Protein AF-A0A842LG24-F1 (afdb_monomer)

Sequence (266 aa):
MRFGIMVTIKDANEFRHQHWDFTELLIRDCDEKEAIEHFLSTEEMCKVVHAPELIHFSNKKMLIDLANEDDKFREFCVMRITEICEIADSYGLPTVIHPGGVLPYAIANRQRIVEGLRKSLESIGGKKWIENMPRFYHLGDHLLHCNILLSPKEYDAIRNYVNGFVLDTSHAYLSTTDDGNEMINQYLRELDESITHIHLSDAIQPADEGLQIGEGKIRFDFLKEIADLPVLLEIRGGHLNKGIGFIEARKKIEAILHKNSNLYTH

Structure (mmCIF, N/CA/C/O backbone):
data_AF-A0A842LG24-F1
#
_entry.id   AF-A0A842LG24-F1
#
loop_
_atom_site.group_PDB
_atom_site.id
_atom_site.type_symbol
_atom_site.label_atom_id
_atom_site.label_alt_id
_atom_site.label_comp_id
_atom_site.label_asym_id
_atom_site.label_entity_id
_atom_site.label_seq_id
_atom_site.pdbx_PDB_ins_code
_atom_site.Cartn_x
_atom_site.Cartn_y
_atom_site.Cartn_z
_atom_site.occupancy
_atom_site.B_iso_or_equiv
_atom_site.a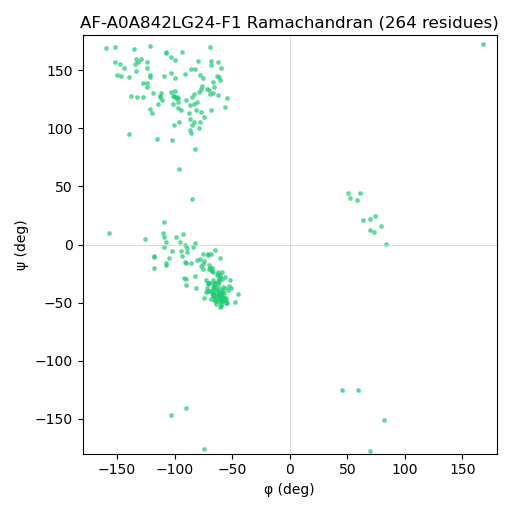uth_seq_id
_atom_site.auth_comp_id
_atom_site.auth_asym_id
_atom_site.auth_atom_id
_atom_site.pdbx_PDB_model_num
ATOM 1 N N . MET A 1 1 ? -10.944 -2.109 -17.200 1.00 92.75 1 MET A N 1
ATOM 2 C CA . MET A 1 1 ? -10.165 -1.570 -16.071 1.00 92.75 1 MET A CA 1
ATOM 3 C C . MET A 1 1 ? -10.822 -0.321 -15.545 1.00 92.75 1 MET A C 1
ATOM 5 O O . MET A 1 1 ? -11.172 0.545 -16.339 1.00 92.75 1 MET A O 1
ATOM 9 N N . ARG A 1 2 ? -10.993 -0.268 -14.225 1.00 96.25 2 ARG A N 1
ATOM 10 C CA . ARG A 1 2 ? -11.395 0.931 -13.490 1.00 96.25 2 ARG A CA 1
ATOM 11 C C . ARG A 1 2 ? -10.140 1.585 -12.927 1.00 96.25 2 ARG A C 1
ATOM 13 O O . ARG A 1 2 ? -9.425 0.923 -12.177 1.00 96.25 2 ARG A O 1
ATOM 20 N N . PHE A 1 3 ? -9.891 2.841 -13.269 1.00 97.56 3 PHE A N 1
ATOM 21 C CA . PHE A 1 3 ? -8.708 3.578 -12.835 1.00 97.56 3 PHE A CA 1
ATOM 22 C C . PHE A 1 3 ? -9.037 4.563 -11.723 1.00 97.56 3 PHE A C 1
ATOM 24 O O . PHE A 1 3 ? -9.955 5.376 -11.852 1.00 97.56 3 PHE A O 1
ATOM 31 N N . GLY A 1 4 ? -8.236 4.528 -10.667 1.00 97.81 4 GLY A N 1
ATOM 32 C CA . GLY A 1 4 ? -8.255 5.518 -9.605 1.00 97.81 4 GLY A CA 1
ATOM 33 C C . GLY A 1 4 ? -6.913 6.204 -9.431 1.00 97.81 4 GLY A C 1
ATOM 34 O O . GLY A 1 4 ? -5.901 5.808 -10.015 1.00 97.81 4 GLY A O 1
ATOM 35 N N . ILE A 1 5 ? -6.928 7.247 -8.613 1.00 97.44 5 ILE A N 1
ATOM 36 C CA . ILE A 1 5 ? -5.737 7.995 -8.217 1.00 97.44 5 ILE A CA 1
ATOM 37 C C . ILE A 1 5 ? -5.728 8.222 -6.714 1.00 97.44 5 ILE A C 1
ATOM 39 O O . ILE A 1 5 ? -6.783 8.352 -6.082 1.00 97.44 5 ILE A O 1
ATOM 43 N N . MET A 1 6 ? -4.524 8.294 -6.160 1.00 96.56 6 MET A N 1
ATOM 44 C CA . MET A 1 6 ? -4.334 8.697 -4.779 1.00 96.56 6 MET A CA 1
ATOM 45 C C . MET A 1 6 ? -4.503 10.213 -4.655 1.00 96.56 6 MET A C 1
ATOM 47 O O . MET A 1 6 ? -3.992 10.979 -5.478 1.00 96.56 6 MET A O 1
ATOM 51 N N . VAL A 1 7 ? -5.222 10.642 -3.622 1.00 96.06 7 VAL A N 1
ATOM 52 C CA . VAL A 1 7 ? -5.466 12.049 -3.296 1.00 96.06 7 VAL A CA 1
ATOM 53 C C . VAL A 1 7 ? -5.261 12.286 -1.807 1.00 96.06 7 VAL A C 1
ATOM 55 O O . VAL A 1 7 ? -5.432 11.390 -0.990 1.00 96.06 7 VAL A O 1
ATOM 58 N N . THR A 1 8 ? -4.957 13.517 -1.429 1.00 96.31 8 THR A N 1
ATOM 59 C CA . THR A 1 8 ? -5.045 13.995 -0.049 1.00 96.31 8 THR A CA 1
ATOM 60 C C . THR A 1 8 ? -6.240 14.932 0.099 1.00 96.31 8 THR A C 1
ATOM 62 O O . THR A 1 8 ? -6.740 15.493 -0.878 1.00 96.31 8 THR A O 1
ATOM 65 N N . ILE A 1 9 ? -6.641 15.224 1.341 1.00 95.94 9 ILE A N 1
ATOM 66 C CA . ILE A 1 9 ? -7.683 16.231 1.630 1.00 95.94 9 ILE A CA 1
ATOM 67 C C . ILE A 1 9 ? -7.386 17.582 0.943 1.00 95.94 9 ILE A C 1
ATOM 69 O O . ILE A 1 9 ? -8.300 18.320 0.579 1.00 95.94 9 ILE A O 1
ATOM 73 N N . LYS A 1 10 ? -6.102 17.923 0.750 1.00 92.56 10 LYS A N 1
ATOM 74 C CA . LYS A 1 10 ? -5.687 19.222 0.193 1.00 92.56 10 LYS A CA 1
ATOM 75 C C . LYS A 1 10 ? -5.769 19.286 -1.330 1.00 92.56 10 LYS A C 1
ATOM 77 O O . LYS A 1 10 ? -6.104 20.345 -1.850 1.00 92.56 10 LYS A O 1
ATOM 82 N N . ASP A 1 11 ? -5.439 18.201 -2.023 1.00 91.62 11 ASP A N 1
ATOM 83 C CA . ASP A 1 11 ? -5.279 18.197 -3.484 1.00 91.62 11 ASP A CA 1
ATOM 84 C C . ASP A 1 11 ? -6.447 17.535 -4.229 1.00 91.62 11 ASP A C 1
ATOM 86 O O . ASP A 1 11 ? -6.573 17.746 -5.430 1.00 91.62 11 ASP A O 1
ATOM 90 N N . ALA A 1 12 ? -7.363 16.835 -3.546 1.00 91.12 12 ALA A N 1
ATOM 91 C CA . ALA A 1 12 ? -8.488 16.147 -4.190 1.00 91.12 12 ALA A CA 1
ATOM 92 C C . ALA A 1 12 ? -9.294 17.047 -5.149 1.00 91.12 12 ALA A C 1
ATOM 94 O O . ALA A 1 12 ? -9.698 16.626 -6.235 1.00 91.12 12 ALA A O 1
ATOM 95 N N . ASN A 1 13 ? -9.475 18.321 -4.783 1.00 87.75 13 ASN A N 1
ATOM 96 C CA . ASN A 1 13 ? -10.171 19.309 -5.610 1.00 87.75 13 ASN A CA 1
ATOM 97 C C . ASN A 1 13 ? -9.490 19.565 -6.965 1.00 87.75 13 ASN A C 1
ATOM 99 O O . ASN A 1 13 ? -10.174 19.904 -7.930 1.00 87.75 13 ASN A O 1
ATOM 103 N N . GLU A 1 14 ? -8.169 19.400 -7.061 1.00 89.31 14 GLU A N 1
ATOM 104 C CA . GLU A 1 14 ? -7.405 19.624 -8.292 1.00 89.31 14 GLU A CA 1
ATOM 105 C C . GLU A 1 14 ? -7.728 18.590 -9.379 1.00 89.31 14 GLU A C 1
ATOM 107 O O . GLU A 1 14 ? -7.557 18.867 -10.571 1.00 89.31 14 GLU A O 1
ATOM 112 N N . PHE A 1 15 ? -8.248 17.424 -8.986 1.00 87.75 15 PHE A N 1
ATOM 113 C CA . PHE A 1 15 ? -8.518 16.305 -9.888 1.00 87.75 15 PHE A CA 1
ATOM 114 C C . PHE A 1 15 ? -9.994 16.156 -10.273 1.00 87.75 15 PHE A C 1
ATOM 116 O O . PHE A 1 15 ? -10.303 15.367 -11.161 1.00 87.75 15 PHE A O 1
ATOM 123 N N . ARG A 1 16 ? -10.911 16.947 -9.695 1.00 80.00 16 ARG A N 1
ATOM 124 C CA . ARG A 1 16 ? -12.373 16.829 -9.911 1.00 80.00 16 ARG A CA 1
ATOM 125 C C . ARG A 1 16 ? -12.835 16.971 -11.363 1.00 80.00 16 ARG A C 1
ATOM 127 O O . ARG A 1 16 ? -13.913 16.509 -11.719 1.00 80.00 16 ARG A O 1
ATOM 134 N N . HIS A 1 17 ? -12.049 17.638 -12.204 1.00 79.19 17 HIS A N 1
ATOM 135 C CA . HIS A 1 17 ? -12.357 17.813 -13.629 1.00 79.19 17 HIS A CA 1
ATOM 136 C C . HIS A 1 17 ? -11.775 16.708 -14.520 1.00 79.19 17 HIS A C 1
ATOM 138 O O . HIS A 1 17 ? -11.929 16.758 -15.739 1.00 79.19 17 HIS A O 1
ATOM 144 N N . GLN A 1 18 ? -11.076 15.741 -13.931 1.00 84.06 18 GLN A N 1
ATOM 145 C CA . GLN A 1 18 ? -10.480 14.612 -14.629 1.00 84.06 18 GLN A CA 1
ATOM 146 C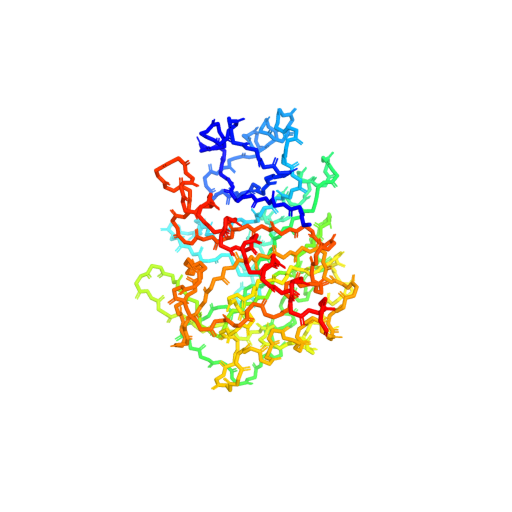 C . GLN A 1 18 ? -11.385 13.392 -14.476 1.00 84.06 18 GLN A C 1
ATOM 148 O O . GLN A 1 18 ? -12.004 13.182 -13.436 1.00 84.06 18 GLN A O 1
ATOM 153 N N . HIS A 1 19 ? -11.480 12.585 -15.528 1.00 89.00 19 HIS A N 1
ATOM 154 C CA . HIS A 1 19 ? -12.352 11.415 -15.545 1.00 89.00 19 HIS A CA 1
ATOM 155 C C . HIS A 1 19 ? -11.675 10.216 -14.863 1.00 89.00 19 HIS A C 1
ATOM 157 O O . HIS A 1 19 ? -11.101 9.373 -15.551 1.00 89.00 19 HIS A O 1
ATOM 163 N N . TRP A 1 20 ? -11.737 10.146 -13.534 1.00 95.25 20 TRP A N 1
ATOM 164 C CA . TRP A 1 20 ? -11.312 8.991 -12.728 1.00 95.25 20 TRP A CA 1
ATOM 165 C C . TRP A 1 20 ? -12.527 8.185 -12.253 1.00 95.25 20 TRP A C 1
ATOM 167 O O . TRP A 1 20 ? -13.594 8.756 -12.035 1.00 95.25 20 TRP A O 1
ATOM 177 N N . ASP A 1 21 ? -12.382 6.866 -12.109 1.00 96.69 21 ASP A N 1
ATOM 178 C CA . ASP A 1 21 ? -13.474 5.984 -11.670 1.00 96.69 21 ASP A CA 1
ATOM 179 C C . ASP A 1 21 ? -13.629 5.968 -10.141 1.00 96.69 21 ASP A C 1
ATOM 181 O O . ASP A 1 21 ? -14.714 5.694 -9.624 1.00 96.69 21 ASP A O 1
ATOM 185 N N . PHE A 1 22 ? -12.540 6.223 -9.413 1.00 97.50 22 PHE A N 1
ATOM 186 C CA . PHE A 1 22 ? -12.519 6.352 -7.958 1.00 97.50 22 PHE A CA 1
ATOM 187 C C . PHE A 1 22 ? -11.280 7.124 -7.489 1.00 97.50 22 PHE A C 1
ATOM 189 O O . PHE A 1 22 ? -10.339 7.347 -8.253 1.00 97.50 22 PHE A O 1
ATOM 196 N N . THR A 1 23 ? -11.266 7.499 -6.216 1.00 97.62 23 THR A N 1
ATOM 197 C CA . THR A 1 23 ? -10.084 8.011 -5.527 1.00 97.62 23 THR A CA 1
ATOM 198 C C . THR A 1 23 ? -9.789 7.191 -4.279 1.00 97.62 23 THR A C 1
ATOM 200 O O . THR A 1 23 ? -10.690 6.605 -3.664 1.00 97.62 23 THR A O 1
ATOM 203 N N . GLU A 1 24 ? -8.511 7.166 -3.922 1.00 98.38 24 GLU A N 1
ATOM 204 C CA . GLU A 1 24 ? -8.022 6.662 -2.646 1.00 98.38 24 GLU A CA 1
ATOM 205 C C . GLU A 1 24 ? -7.487 7.821 -1.811 1.00 98.38 24 GLU A C 1
ATOM 207 O O . GLU A 1 24 ? -6.639 8.587 -2.272 1.00 98.38 24 GLU A O 1
ATOM 212 N N . LEU A 1 25 ? -8.016 7.986 -0.600 1.00 98.38 25 LEU A N 1
ATOM 213 C CA . LEU A 1 25 ? -7.628 9.077 0.283 1.00 98.38 25 LEU A CA 1
ATOM 214 C C . LEU A 1 25 ? -6.403 8.692 1.112 1.00 98.38 25 LEU A C 1
ATOM 216 O O . LEU A 1 25 ? -6.540 7.961 2.089 1.00 98.38 25 LEU A O 1
ATOM 220 N N . LEU A 1 26 ? -5.245 9.270 0.804 1.00 98.12 26 LEU A N 1
ATOM 221 C CA . LEU A 1 26 ? -4.075 9.218 1.670 1.00 98.12 26 LEU A CA 1
ATOM 222 C C . LEU A 1 26 ? -4.249 10.145 2.869 1.00 98.12 26 LEU A C 1
ATOM 224 O O . LEU A 1 26 ? -4.200 11.376 2.752 1.00 98.12 26 LEU A O 1
ATOM 228 N N . ILE A 1 27 ? -4.413 9.528 4.035 1.00 98.25 27 ILE A N 1
ATOM 229 C CA . ILE A 1 27 ? -4.410 10.218 5.318 1.00 98.25 27 ILE A CA 1
ATOM 230 C C . ILE A 1 27 ? -2.986 10.650 5.638 1.00 98.25 27 ILE A C 1
ATOM 232 O O . ILE A 1 27 ? -2.042 9.871 5.539 1.00 98.25 27 ILE A O 1
ATOM 236 N N . ARG A 1 28 ? -2.813 11.897 6.070 1.00 96.62 28 ARG A N 1
ATOM 237 C CA . ARG A 1 28 ? -1.545 12.367 6.627 1.00 96.62 28 ARG A CA 1
ATOM 238 C C . ARG A 1 28 ? -1.590 12.375 8.142 1.00 96.62 28 ARG A C 1
ATOM 240 O O . ARG A 1 28 ? -2.633 12.485 8.776 1.00 96.62 28 ARG A O 1
ATOM 247 N N . ASP A 1 29 ? -0.399 12.354 8.711 1.00 94.25 29 ASP A N 1
ATOM 248 C CA . ASP A 1 29 ? -0.141 12.533 10.137 1.00 94.25 29 ASP A CA 1
ATOM 249 C C . ASP A 1 29 ? -0.921 13.705 10.763 1.00 94.25 29 ASP A C 1
ATOM 251 O O . ASP A 1 29 ? -1.511 13.571 11.825 1.00 94.25 29 ASP A O 1
ATOM 255 N N . CYS A 1 30 ? -0.988 14.843 10.061 1.00 93.50 30 CYS A N 1
ATOM 256 C CA . CYS A 1 30 ? -1.668 16.055 10.524 1.00 93.50 30 CYS A CA 1
ATOM 257 C C . CYS A 1 30 ? -3.180 16.097 10.264 1.00 93.50 30 CYS A C 1
ATOM 259 O O . CYS A 1 30 ? -3.804 17.119 10.549 1.00 93.50 30 CYS A O 1
ATOM 261 N N . ASP A 1 31 ? -3.750 15.083 9.613 1.00 96.69 31 ASP A N 1
ATOM 262 C CA . ASP A 1 31 ? -5.164 15.095 9.257 1.00 96.69 31 ASP A CA 1
ATOM 263 C C . ASP A 1 31 ? -5.988 14.592 10.454 1.00 96.69 31 ASP A C 1
ATOM 265 O O . ASP A 1 31 ? -6.033 13.399 10.757 1.00 96.69 31 ASP A O 1
ATOM 269 N N . GLU A 1 32 ? -6.614 15.534 11.157 1.00 96.25 32 GLU A N 1
ATOM 270 C CA . GLU A 1 32 ? -7.469 15.279 12.321 1.00 96.25 32 GLU A CA 1
ATOM 271 C C . GLU A 1 32 ? -8.763 14.552 11.933 1.00 96.25 32 GLU A C 1
ATOM 273 O O . GLU A 1 32 ? -9.265 14.694 10.811 1.00 96.25 32 GLU A O 1
ATOM 278 N N . LYS A 1 33 ? -9.345 13.822 12.888 1.00 96.88 33 LYS A N 1
ATOM 279 C CA . LYS A 1 33 ? -10.572 13.034 12.708 1.00 96.88 33 LYS A CA 1
ATOM 280 C C . LYS A 1 33 ? -11.693 13.807 12.006 1.00 96.88 33 LYS A C 1
ATOM 282 O O . LYS A 1 33 ? -12.243 13.315 11.023 1.00 96.88 33 LYS A O 1
ATOM 287 N N . GLU A 1 34 ? -12.003 15.022 12.453 1.00 97.75 34 GLU A N 1
ATOM 288 C CA . GLU A 1 34 ? -13.111 15.815 11.908 1.00 97.75 34 GLU A CA 1
ATOM 289 C C . GLU A 1 34 ? -12.878 16.199 10.441 1.00 97.75 34 GLU A C 1
ATOM 291 O O . GLU A 1 34 ? -13.825 16.288 9.658 1.00 97.75 34 GLU A O 1
ATOM 296 N N . ALA A 1 35 ? -11.619 16.417 10.045 1.00 97.81 35 ALA A N 1
ATOM 297 C CA . ALA A 1 35 ? -11.271 16.718 8.661 1.00 97.81 35 ALA A CA 1
ATOM 298 C C . ALA A 1 35 ? -11.457 15.487 7.762 1.00 97.81 35 ALA A C 1
ATOM 300 O O . ALA A 1 35 ? -11.964 15.620 6.646 1.00 97.81 35 ALA A O 1
ATOM 301 N N . ILE A 1 36 ? -11.091 14.301 8.261 1.00 98.19 36 ILE A N 1
ATOM 302 C CA . ILE A 1 36 ? -11.286 13.026 7.559 1.00 98.19 36 ILE A CA 1
ATOM 303 C C . ILE A 1 36 ? -12.782 12.755 7.383 1.00 98.19 36 ILE A C 1
ATOM 305 O O . ILE A 1 36 ? -13.237 12.528 6.264 1.00 98.19 36 ILE A O 1
ATOM 309 N N . GLU A 1 37 ? -13.565 12.839 8.461 1.00 98.12 37 GLU A N 1
ATOM 310 C CA . GLU A 1 37 ? -15.018 12.636 8.421 1.00 98.12 37 GLU A CA 1
ATOM 311 C C . GLU A 1 37 ? -15.699 13.628 7.470 1.00 98.12 37 GLU A C 1
ATOM 313 O O . GLU A 1 37 ? -16.517 13.234 6.637 1.00 98.12 37 GLU A O 1
ATOM 318 N N . HIS A 1 38 ? -15.328 14.911 7.533 1.00 97.88 38 HIS A N 1
ATOM 319 C CA . HIS A 1 38 ? -15.869 15.920 6.628 1.00 97.88 38 HIS A CA 1
ATOM 320 C C . HIS A 1 38 ? -15.561 15.597 5.160 1.00 97.88 38 HIS A C 1
ATOM 322 O O . HIS A 1 38 ? -16.461 15.651 4.315 1.00 97.88 38 HIS A O 1
ATOM 328 N N . PHE A 1 39 ? -14.318 15.218 4.856 1.00 97.81 39 PHE A N 1
ATOM 329 C CA . PHE A 1 39 ? -13.927 14.827 3.507 1.00 97.81 39 PHE A CA 1
ATOM 330 C C . PHE A 1 39 ? -14.742 13.624 3.014 1.00 97.81 39 PHE A C 1
ATOM 332 O O . PHE A 1 39 ? -15.387 13.710 1.971 1.00 97.81 39 PHE A O 1
ATOM 339 N N . LEU A 1 40 ? -14.790 12.533 3.785 1.00 97.56 40 LEU A N 1
ATOM 340 C CA . LEU A 1 40 ? -15.513 11.315 3.397 1.00 97.56 40 LEU A CA 1
ATOM 341 C C . LEU A 1 40 ? -17.025 11.540 3.254 1.00 97.56 40 LEU A C 1
ATOM 343 O O . LEU A 1 40 ? -17.652 10.941 2.386 1.00 97.56 40 LEU A O 1
ATOM 347 N N . SER A 1 41 ? -17.609 12.446 4.044 1.00 97.25 41 SER A N 1
ATOM 348 C CA . SER A 1 41 ? -19.033 12.797 3.935 1.00 97.25 41 SER A CA 1
ATOM 349 C C . SER A 1 41 ? -19.394 13.580 2.667 1.00 97.25 41 SER A C 1
ATOM 351 O O . SER A 1 41 ? -20.572 13.666 2.318 1.00 97.25 41 SER A O 1
ATOM 353 N N . THR A 1 42 ? -18.407 14.176 1.991 1.00 94.69 42 THR A N 1
ATOM 354 C CA . THR A 1 42 ? -18.628 15.076 0.847 1.00 94.69 42 THR A CA 1
ATOM 355 C C . THR A 1 42 ? -18.030 14.572 -0.462 1.00 94.69 42 THR A C 1
ATOM 357 O O . THR A 1 42 ? -18.466 15.012 -1.526 1.00 94.69 42 THR A O 1
ATOM 360 N N . GLU A 1 43 ? -17.058 13.661 -0.417 1.00 93.69 43 GLU A N 1
ATOM 361 C CA . GLU A 1 43 ? -16.347 13.180 -1.600 1.00 93.69 43 GLU A CA 1
ATOM 362 C C . GLU A 1 43 ? -16.843 11.795 -2.037 1.00 93.69 43 GLU A C 1
ATOM 364 O O . GLU A 1 43 ? -16.308 10.758 -1.648 1.00 93.69 43 GLU A O 1
ATOM 369 N N . GLU A 1 44 ? -17.861 11.772 -2.902 1.00 91.94 44 GLU A N 1
ATOM 370 C CA . GLU A 1 44 ? -18.489 10.531 -3.379 1.00 91.94 44 GLU A CA 1
ATOM 371 C C . GLU A 1 44 ? -17.535 9.616 -4.166 1.00 91.94 44 GLU A C 1
ATOM 373 O O . GLU A 1 44 ? -17.755 8.400 -4.218 1.00 91.94 44 GLU A O 1
ATOM 378 N N . MET A 1 45 ? -16.485 10.170 -4.787 1.00 93.94 45 MET A N 1
ATOM 379 C CA . MET A 1 45 ? -15.497 9.390 -5.543 1.00 93.94 45 MET A CA 1
ATOM 380 C C . MET A 1 45 ? -14.523 8.621 -4.647 1.00 93.94 45 MET A C 1
ATOM 382 O O . MET A 1 45 ? -13.902 7.674 -5.130 1.00 93.94 45 MET A O 1
ATOM 386 N N . CYS A 1 46 ? -14.418 8.971 -3.361 1.00 96.94 46 CYS A N 1
ATOM 387 C CA . CYS A 1 46 ? -13.559 8.262 -2.421 1.00 96.94 46 CYS A CA 1
ATOM 388 C C . CYS A 1 46 ? -14.110 6.854 -2.173 1.00 96.94 46 CYS A C 1
ATOM 390 O O . CYS A 1 46 ? -15.224 6.694 -1.667 1.00 96.94 46 CYS A O 1
ATOM 392 N N . LYS A 1 47 ? -13.349 5.824 -2.561 1.00 97.94 47 LYS A N 1
ATOM 393 C CA . LYS A 1 47 ? -13.741 4.411 -2.393 1.00 97.94 47 LYS A CA 1
ATOM 394 C C . LYS A 1 47 ? -12.803 3.613 -1.497 1.00 97.94 47 LYS A C 1
ATOM 396 O O . LYS A 1 47 ? -13.151 2.490 -1.140 1.00 97.94 47 LYS A O 1
ATOM 401 N N . VAL A 1 48 ? -11.655 4.179 -1.144 1.00 98.56 48 VAL A N 1
ATOM 402 C CA . VAL A 1 48 ? -10.617 3.549 -0.326 1.00 98.56 48 VAL A CA 1
ATOM 403 C C . VAL A 1 48 ? -9.948 4.632 0.521 1.00 98.56 48 VAL A C 1
ATOM 405 O O . VAL A 1 48 ? -9.816 5.774 0.077 1.00 98.56 48 VAL A O 1
ATOM 408 N N . VAL A 1 49 ? -9.549 4.291 1.743 1.00 98.75 49 VAL A N 1
ATOM 409 C CA . VAL A 1 49 ? -8.723 5.148 2.602 1.00 98.75 49 VAL A CA 1
ATOM 410 C C . VAL A 1 49 ? -7.351 4.502 2.745 1.00 98.75 49 VAL A C 1
ATOM 412 O O . VAL A 1 49 ? -7.273 3.333 3.092 1.00 98.75 49 VAL A O 1
ATOM 415 N N . HIS A 1 50 ? -6.276 5.249 2.540 1.00 98.75 50 HIS A N 1
ATOM 416 C CA . HIS A 1 50 ? -4.918 4.799 2.815 1.00 98.75 50 HIS A CA 1
ATOM 417 C C . HIS A 1 50 ? -4.461 5.345 4.165 1.00 98.75 50 HIS A C 1
ATOM 419 O O . HIS A 1 50 ? -4.513 6.554 4.421 1.00 98.75 50 HIS A O 1
ATOM 425 N N . ALA A 1 51 ? -4.011 4.457 5.045 1.00 98.31 51 ALA A N 1
ATOM 426 C CA . ALA A 1 51 ? -3.436 4.832 6.326 1.00 98.31 51 ALA A CA 1
ATOM 427 C C . ALA A 1 51 ? -2.200 5.739 6.154 1.00 98.31 51 ALA A C 1
ATOM 429 O O . ALA A 1 51 ? -1.489 5.640 5.154 1.00 98.31 51 ALA A O 1
ATOM 430 N N . PRO A 1 52 ? -1.891 6.615 7.125 1.00 97.06 52 PRO A N 1
ATOM 431 C CA . PRO A 1 52 ? -0.708 7.448 7.049 1.00 97.06 52 PRO A CA 1
ATOM 432 C C . PRO A 1 52 ? 0.551 6.593 7.123 1.00 97.06 52 PRO A C 1
ATOM 434 O O . PRO A 1 52 ? 0.695 5.745 7.998 1.00 97.06 52 PRO A O 1
ATOM 437 N N . GLU A 1 53 ? 1.511 6.882 6.253 1.00 94.31 53 GLU A N 1
ATOM 438 C CA . GLU A 1 53 ? 2.829 6.250 6.321 1.00 94.31 53 GLU A CA 1
ATOM 439 C C . GLU A 1 53 ? 3.641 6.735 7.525 1.00 94.31 53 GLU A C 1
ATOM 441 O O . GLU A 1 53 ? 4.446 5.996 8.088 1.00 94.31 53 GLU A O 1
ATOM 446 N N . LEU A 1 54 ? 3.462 8.003 7.906 1.00 95.81 54 LEU A N 1
ATOM 447 C CA . LEU A 1 54 ? 4.276 8.680 8.910 1.00 95.81 54 LEU A CA 1
ATOM 448 C C . LEU A 1 54 ? 3.426 9.186 10.067 1.00 95.81 54 LEU A C 1
ATOM 450 O O . LEU A 1 54 ? 2.310 9.661 9.864 1.00 95.81 54 LEU A O 1
ATOM 454 N N . ILE A 1 55 ? 4.010 9.156 11.261 1.00 95.94 55 ILE A N 1
ATOM 455 C CA . ILE A 1 55 ? 3.393 9.640 12.491 1.00 95.94 55 ILE A CA 1
ATOM 456 C C . ILE A 1 55 ? 4.400 10.391 13.371 1.00 95.94 55 ILE A C 1
ATOM 458 O O . ILE A 1 55 ? 5.576 10.012 13.452 1.00 95.94 55 ILE A O 1
ATOM 462 N N . HIS A 1 56 ? 3.961 11.449 14.058 1.00 95.44 56 HIS A N 1
ATOM 463 C CA . HIS A 1 56 ? 4.767 12.088 15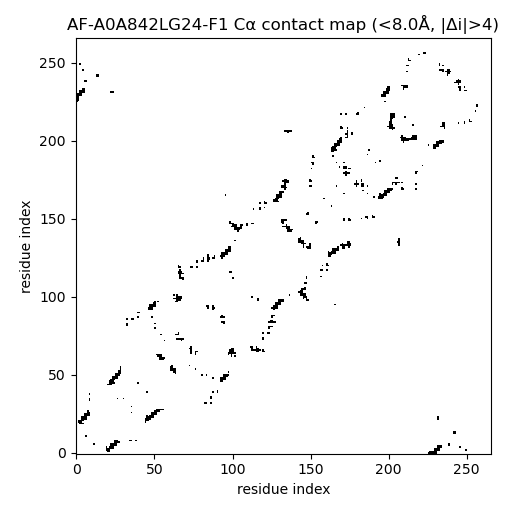.099 1.00 95.44 56 HIS A CA 1
ATOM 464 C C . HIS A 1 56 ? 4.648 11.324 16.423 1.00 95.44 56 HIS A C 1
ATOM 466 O O . HIS A 1 56 ? 3.601 11.314 17.066 1.00 95.44 56 HIS A O 1
ATOM 472 N N . PHE A 1 57 ? 5.761 10.760 16.891 1.00 93.62 57 PHE A N 1
ATOM 473 C CA . PHE A 1 57 ? 5.874 10.132 18.204 1.00 93.62 57 PHE A CA 1
ATOM 474 C C . PHE A 1 57 ? 7.062 10.716 18.970 1.00 93.62 57 PHE A C 1
ATOM 476 O O . PHE A 1 57 ? 8.187 10.757 18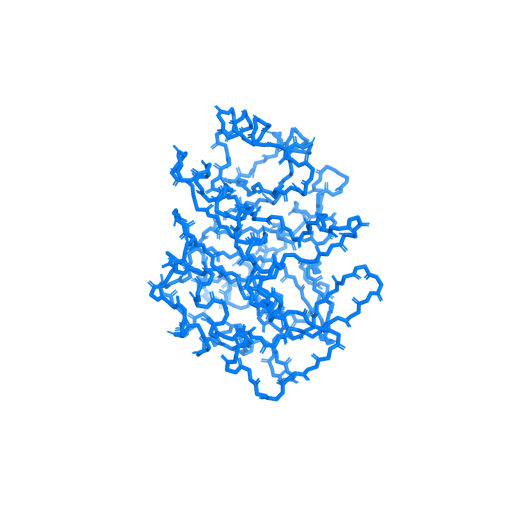.474 1.00 93.62 57 PHE A O 1
ATOM 483 N N . SER A 1 58 ? 6.827 11.195 20.195 1.00 91.62 58 SER A N 1
ATOM 484 C CA . SER A 1 58 ? 7.873 11.787 21.050 1.00 91.62 58 SER A CA 1
ATOM 485 C C . SER A 1 58 ? 8.717 12.871 20.345 1.00 91.62 58 SER A C 1
ATOM 487 O O . SER A 1 58 ? 9.944 12.891 20.457 1.00 91.62 58 SER A O 1
ATOM 489 N N . ASN A 1 59 ? 8.054 13.774 19.608 1.00 89.06 59 ASN A N 1
ATOM 490 C CA . ASN A 1 59 ? 8.656 14.855 18.806 1.00 89.06 59 ASN A CA 1
ATOM 491 C C . ASN A 1 59 ? 9.551 14.391 17.642 1.00 89.06 59 ASN A C 1
ATOM 493 O O . ASN A 1 59 ? 10.392 15.155 17.164 1.00 89.06 59 ASN A O 1
ATOM 497 N N . LYS A 1 60 ? 9.387 13.151 17.173 1.00 91.62 60 LYS A N 1
ATOM 498 C CA . LYS A 1 60 ? 10.067 12.623 15.989 1.00 91.62 60 LYS A CA 1
ATOM 499 C C . LYS A 1 60 ? 9.041 12.117 14.991 1.00 91.62 60 LYS A C 1
ATOM 501 O O . LYS A 1 60 ? 8.079 11.466 15.381 1.00 91.62 60 LYS A O 1
ATOM 506 N N . LYS A 1 61 ? 9.273 12.392 13.711 1.00 92.94 61 LYS A N 1
ATOM 507 C CA . LYS A 1 61 ? 8.503 11.791 12.625 1.00 92.94 61 LYS A CA 1
ATOM 508 C C . LYS A 1 61 ? 9.050 10.389 12.363 1.00 92.94 61 LYS A C 1
ATOM 510 O O . LYS A 1 61 ? 10.250 10.240 12.132 1.00 92.94 61 LYS A O 1
ATOM 515 N N . MET A 1 62 ? 8.197 9.380 12.458 1.00 94.56 62 MET A N 1
ATOM 516 C CA . MET A 1 62 ? 8.546 7.963 12.336 1.00 94.56 62 MET A CA 1
ATOM 517 C C . MET A 1 62 ? 7.580 7.278 11.372 1.00 94.56 62 MET A C 1
ATOM 519 O O . MET A 1 62 ? 6.472 7.770 11.178 1.00 94.56 62 MET A O 1
ATOM 523 N N . LEU A 1 63 ? 7.992 6.159 10.775 1.00 96.31 63 LEU A N 1
ATOM 524 C CA . LEU A 1 63 ? 7.071 5.301 10.028 1.00 96.31 63 LEU A CA 1
ATOM 525 C C . LEU A 1 63 ? 6.058 4.680 10.984 1.00 96.31 63 LEU A C 1
ATOM 527 O O . LEU A 1 63 ? 6.435 4.250 12.076 1.00 96.31 63 LEU A O 1
ATOM 531 N N . ILE A 1 64 ? 4.800 4.603 10.560 1.00 97.44 64 ILE A N 1
ATOM 532 C CA . ILE A 1 64 ? 3.845 3.712 11.207 1.00 97.44 64 ILE A CA 1
ATOM 533 C C . ILE A 1 64 ? 4.343 2.280 11.041 1.00 97.44 64 ILE A C 1
ATOM 535 O O . ILE A 1 64 ? 4.666 1.833 9.942 1.00 97.44 64 ILE A O 1
ATOM 539 N N . ASP A 1 65 ? 4.415 1.563 12.158 1.00 97.69 65 ASP A N 1
ATOM 540 C CA . ASP A 1 65 ? 4.951 0.212 12.194 1.00 97.69 65 ASP A CA 1
ATOM 541 C C . ASP A 1 65 ? 4.110 -0.665 13.127 1.00 97.69 65 ASP A C 1
ATOM 543 O O . ASP A 1 65 ? 4.313 -0.710 14.343 1.00 97.69 65 ASP A O 1
ATOM 547 N N . LEU A 1 66 ? 3.146 -1.383 12.540 1.00 98.38 66 LEU A N 1
ATOM 548 C CA . LEU A 1 66 ? 2.277 -2.311 13.268 1.00 98.38 66 LEU A CA 1
ATOM 549 C C . LEU A 1 66 ? 3.006 -3.573 13.737 1.00 98.38 66 LEU A C 1
ATOM 551 O O . LEU A 1 66 ? 2.446 -4.337 14.523 1.00 98.38 66 LEU A O 1
ATOM 555 N N . ALA A 1 67 ? 4.243 -3.786 13.298 1.00 97.69 67 ALA A N 1
ATOM 556 C CA . ALA A 1 67 ? 5.065 -4.930 13.655 1.00 97.69 67 ALA A CA 1
ATOM 557 C C . ALA A 1 67 ? 6.243 -4.562 14.576 1.00 97.69 67 ALA A C 1
ATOM 559 O O . ALA A 1 67 ? 7.089 -5.414 14.859 1.00 97.69 67 ALA A O 1
ATOM 560 N N . ASN A 1 68 ? 6.306 -3.309 15.044 1.00 96.38 68 ASN A N 1
ATOM 561 C CA . ASN A 1 68 ? 7.442 -2.798 15.803 1.00 96.38 68 ASN A CA 1
ATOM 562 C C . ASN A 1 68 ? 7.668 -3.579 17.106 1.00 96.38 68 ASN A C 1
ATOM 564 O O . ASN A 1 68 ? 6.712 -3.925 17.795 1.00 96.38 68 ASN A O 1
ATOM 568 N N . GLU A 1 69 ? 8.919 -3.831 17.491 1.00 93.56 69 GLU A N 1
ATOM 569 C CA . GLU A 1 69 ? 9.220 -4.556 18.737 1.00 93.56 69 GLU A CA 1
ATOM 570 C C . GLU A 1 69 ? 9.068 -3.696 20.008 1.00 93.56 69 GLU A C 1
ATOM 572 O O . GLU A 1 69 ? 8.931 -4.259 21.094 1.00 93.56 69 GLU A O 1
ATOM 577 N N . ASP A 1 70 ? 9.061 -2.360 19.907 1.00 94.56 70 ASP A N 1
ATOM 578 C CA . ASP A 1 70 ? 8.701 -1.488 21.032 1.00 94.56 70 ASP A CA 1
ATOM 579 C C . ASP A 1 70 ? 7.176 -1.453 21.190 1.00 94.56 70 ASP A C 1
ATOM 581 O O . ASP A 1 70 ? 6.467 -0.795 20.426 1.00 94.56 70 ASP A O 1
ATOM 585 N N . ASP A 1 71 ? 6.676 -2.150 22.213 1.00 94.81 71 ASP A N 1
ATOM 586 C CA . ASP A 1 71 ? 5.247 -2.246 22.517 1.00 94.81 71 ASP A CA 1
ATOM 587 C C . ASP A 1 71 ? 4.573 -0.874 22.647 1.00 94.81 71 ASP A C 1
ATOM 589 O O . ASP A 1 71 ? 3.472 -0.698 22.136 1.00 94.81 71 ASP A O 1
ATOM 593 N N . LYS A 1 72 ? 5.236 0.126 23.248 1.00 96.12 72 LYS A N 1
ATOM 594 C CA . LYS A 1 72 ? 4.633 1.457 23.430 1.00 96.12 72 LYS A CA 1
ATOM 595 C C . LYS A 1 72 ? 4.431 2.164 22.099 1.00 96.12 72 LYS A C 1
ATOM 597 O O . LYS A 1 72 ? 3.415 2.824 21.894 1.00 96.12 72 LYS A O 1
ATOM 602 N N . PHE A 1 73 ? 5.414 2.058 21.209 1.00 97.19 73 PHE A N 1
ATOM 603 C CA . PHE A 1 73 ? 5.320 2.668 19.889 1.00 97.19 73 PHE A CA 1
ATOM 604 C C . PHE A 1 73 ? 4.338 1.910 18.990 1.00 97.19 73 PHE A C 1
ATOM 606 O O . PHE A 1 73 ? 3.529 2.536 18.304 1.00 97.19 73 PHE A O 1
ATOM 613 N N . ARG A 1 74 ? 4.349 0.573 19.044 1.00 97.69 74 ARG A N 1
ATOM 614 C CA . ARG A 1 74 ? 3.398 -0.266 18.307 1.00 97.69 74 ARG A CA 1
ATOM 615 C C . ARG A 1 74 ? 1.958 0.016 18.739 1.00 97.69 74 ARG A C 1
ATOM 617 O O . ARG A 1 74 ? 1.110 0.219 17.880 1.00 97.69 74 ARG A O 1
ATOM 624 N N . GLU A 1 75 ? 1.684 0.101 20.041 1.00 97.69 75 GLU A N 1
ATOM 625 C CA . GLU A 1 75 ? 0.361 0.462 20.576 1.00 97.69 75 GLU A CA 1
ATOM 626 C C . GLU A 1 75 ? -0.084 1.857 20.117 1.00 97.69 75 GLU A C 1
ATOM 628 O O . GLU A 1 75 ? -1.236 2.037 19.727 1.00 97.69 75 GLU A O 1
ATOM 633 N N . PHE A 1 76 ? 0.828 2.832 20.084 1.00 97.69 76 PHE A N 1
ATOM 634 C CA . PHE A 1 76 ? 0.532 4.168 19.564 1.00 97.69 76 PHE A CA 1
ATOM 635 C C . PHE A 1 76 ? 0.151 4.143 18.072 1.00 97.69 76 PHE A C 1
ATOM 637 O O . PHE A 1 76 ? -0.833 4.769 17.675 1.00 97.69 76 PHE A O 1
ATOM 644 N N . CYS A 1 77 ? 0.878 3.374 17.254 1.00 98.31 77 CYS A N 1
ATOM 645 C CA . CYS A 1 77 ? 0.535 3.152 15.848 1.00 98.31 77 CYS A CA 1
ATOM 646 C C . CYS A 1 77 ? -0.833 2.469 15.703 1.00 98.31 77 CYS A C 1
ATOM 648 O O . CYS A 1 77 ? -1.669 2.928 14.928 1.00 98.31 77 CYS A O 1
ATOM 650 N N . VAL A 1 78 ? -1.085 1.413 16.484 1.00 98.50 78 VAL A N 1
ATOM 651 C CA . VAL A 1 78 ? -2.362 0.685 16.505 1.00 98.50 78 VAL A CA 1
ATOM 652 C C . VAL A 1 78 ? -3.521 1.618 16.827 1.00 98.50 78 VAL A C 1
ATOM 654 O O . VAL A 1 78 ? -4.517 1.587 16.118 1.00 98.50 78 VAL A O 1
ATOM 657 N N . MET A 1 79 ? -3.395 2.490 17.832 1.00 97.50 79 MET A N 1
ATOM 658 C CA . MET A 1 79 ? -4.454 3.444 18.177 1.00 97.50 79 MET A CA 1
ATOM 659 C C . MET A 1 79 ? -4.815 4.354 16.999 1.00 97.50 79 MET A C 1
ATOM 661 O O . MET A 1 79 ? -5.997 4.523 16.700 1.00 97.50 79 MET A O 1
ATOM 665 N N . ARG A 1 80 ? -3.810 4.905 16.306 1.00 97.38 80 ARG A N 1
ATOM 666 C CA . ARG A 1 80 ? -4.046 5.776 15.148 1.00 97.38 80 ARG A CA 1
ATOM 667 C C . ARG A 1 80 ? -4.665 5.016 13.975 1.00 97.38 80 ARG A C 1
ATOM 669 O O . ARG A 1 80 ? -5.594 5.520 13.352 1.00 97.38 80 ARG A O 1
ATOM 676 N N . ILE A 1 81 ? -4.186 3.807 13.681 1.00 98.44 81 ILE A N 1
ATOM 677 C CA . ILE A 1 81 ? -4.756 2.982 12.608 1.00 98.44 81 ILE A CA 1
ATOM 678 C C . ILE A 1 81 ? -6.186 2.545 12.937 1.00 98.44 81 ILE A C 1
ATOM 680 O O . ILE A 1 81 ? -7.039 2.599 12.054 1.00 98.44 81 ILE A O 1
ATOM 684 N N . THR A 1 82 ? -6.477 2.178 14.188 1.00 98.19 82 THR A N 1
ATOM 685 C CA . THR A 1 82 ? -7.836 1.845 14.638 1.00 98.19 82 THR A CA 1
ATO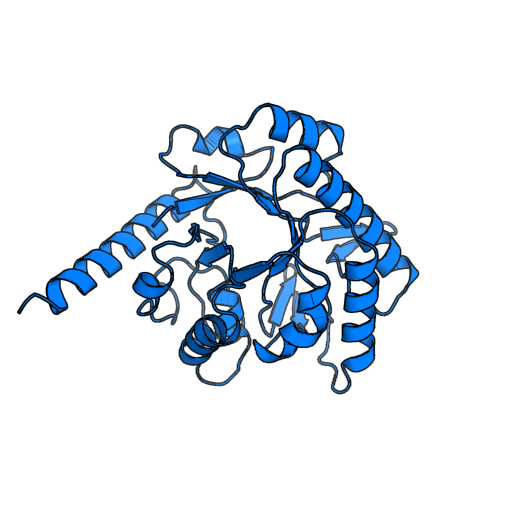M 686 C C . THR A 1 82 ? -8.791 3.010 14.428 1.00 98.19 82 THR A C 1
ATOM 688 O O . THR A 1 82 ? -9.840 2.806 13.828 1.00 98.19 82 THR A O 1
ATOM 691 N N . GLU A 1 83 ? -8.419 4.227 14.836 1.00 97.75 83 GLU A N 1
ATOM 692 C CA . GLU A 1 83 ? -9.252 5.417 14.619 1.00 97.75 83 GLU A CA 1
ATOM 693 C C . GLU A 1 83 ? -9.600 5.603 13.134 1.00 97.75 83 GLU A C 1
ATOM 695 O O . GLU A 1 83 ? -10.760 5.812 12.784 1.00 97.75 83 GLU A O 1
ATOM 700 N N . ILE A 1 84 ? -8.612 5.476 12.245 1.00 98.50 84 ILE A N 1
ATOM 701 C CA . ILE A 1 84 ? -8.816 5.634 10.800 1.00 98.50 84 ILE A CA 1
ATOM 702 C C . ILE A 1 84 ? -9.695 4.514 10.236 1.00 98.50 84 ILE A C 1
ATOM 704 O O . ILE A 1 84 ? -10.596 4.793 9.444 1.00 98.50 84 ILE A O 1
ATOM 708 N N . CYS A 1 85 ? -9.469 3.267 10.657 1.00 98.44 85 CYS A N 1
ATOM 709 C CA . CYS A 1 85 ? -10.271 2.121 10.227 1.00 98.44 85 CYS A CA 1
ATOM 710 C C . CYS A 1 85 ? -11.732 2.261 10.666 1.00 98.44 85 CYS A C 1
ATOM 712 O O . CYS A 1 85 ? -12.633 1.960 9.889 1.00 98.44 85 CYS A O 1
ATOM 714 N N . GLU A 1 86 ? -11.984 2.731 11.889 1.00 97.69 86 GLU A N 1
ATOM 715 C CA . GLU A 1 86 ? -13.337 2.967 12.402 1.00 97.69 86 GLU A CA 1
ATOM 716 C C . GLU A 1 86 ? -14.046 4.091 11.639 1.00 97.69 86 GLU A C 1
ATOM 718 O O . GLU A 1 86 ? -15.215 3.946 11.272 1.00 97.69 86 GLU A O 1
ATOM 723 N N . ILE A 1 87 ? -13.336 5.187 11.346 1.00 98.12 87 ILE A N 1
ATOM 724 C CA . ILE A 1 87 ? -13.870 6.268 10.511 1.00 98.12 87 ILE A CA 1
ATOM 725 C C . ILE A 1 87 ? -14.219 5.717 9.126 1.00 98.12 87 ILE A C 1
ATOM 727 O O . ILE A 1 87 ? -15.364 5.851 8.704 1.00 98.12 87 ILE A O 1
ATOM 731 N N . ALA A 1 88 ? -13.286 5.058 8.435 1.00 98.50 88 ALA A N 1
ATOM 732 C CA . ALA A 1 88 ? -13.515 4.519 7.094 1.00 98.50 88 ALA A CA 1
ATOM 733 C C . ALA A 1 88 ? -14.679 3.509 7.055 1.00 98.50 88 ALA A C 1
ATOM 735 O O . ALA A 1 88 ? -15.547 3.598 6.180 1.00 98.50 88 ALA A O 1
ATOM 736 N N . ASP A 1 89 ? -14.755 2.606 8.036 1.00 97.44 89 ASP A N 1
ATOM 737 C CA . ASP A 1 89 ? -15.805 1.586 8.123 1.00 97.44 89 ASP A CA 1
ATOM 738 C C . ASP A 1 89 ? -17.193 2.194 8.377 1.00 97.44 89 ASP A C 1
ATOM 740 O O . ASP A 1 89 ? -18.184 1.693 7.842 1.00 97.44 89 ASP A O 1
ATOM 744 N N . SER A 1 90 ? -17.283 3.333 9.079 1.00 97.56 90 SER A N 1
ATOM 745 C CA . SER A 1 90 ? -18.549 4.072 9.233 1.00 97.56 90 SER A CA 1
ATOM 746 C C . SER A 1 90 ? -19.124 4.583 7.900 1.00 97.56 90 SER A C 1
ATOM 748 O O . SER A 1 90 ? -20.339 4.740 7.771 1.00 97.56 90 SER A O 1
ATOM 750 N N . TYR A 1 91 ? -18.269 4.754 6.883 1.00 97.62 91 TYR A N 1
ATOM 751 C CA . TYR A 1 91 ? -18.640 5.055 5.493 1.00 97.62 91 TYR A CA 1
ATOM 752 C C . TYR A 1 91 ? -18.634 3.803 4.594 1.00 97.62 91 TYR A C 1
ATOM 754 O O . TYR A 1 91 ? -18.817 3.894 3.379 1.00 97.62 91 TYR A O 1
ATOM 762 N N . GLY A 1 92 ? -18.440 2.616 5.175 1.00 97.25 92 GLY A N 1
ATOM 763 C CA . GLY A 1 92 ? -18.394 1.333 4.479 1.00 97.25 92 GLY A CA 1
ATOM 764 C C . GLY A 1 92 ? -17.127 1.097 3.653 1.00 97.25 92 GLY A C 1
ATOM 765 O O . GLY A 1 92 ? -17.098 0.121 2.892 1.00 97.25 92 GLY A O 1
ATOM 766 N N . LEU A 1 93 ? -16.104 1.943 3.802 1.00 98.38 93 LEU A N 1
ATOM 767 C CA . LEU A 1 93 ? -14.867 1.923 3.024 1.00 98.38 93 LEU A CA 1
ATOM 768 C C . LEU A 1 93 ? -13.788 1.047 3.691 1.00 98.38 93 LEU A C 1
ATOM 770 O O . LEU A 1 93 ? -13.734 0.971 4.918 1.00 98.38 93 LEU A O 1
ATOM 774 N N . PRO A 1 94 ? -12.926 0.379 2.908 1.00 98.44 94 PRO A N 1
ATOM 775 C CA . PRO A 1 94 ? -11.746 -0.307 3.419 1.00 98.44 94 PRO A CA 1
ATOM 776 C C . PRO A 1 94 ? -10.590 0.665 3.690 1.00 98.44 94 PRO A C 1
ATOM 778 O O . PRO A 1 94 ? -10.517 1.745 3.096 1.00 98.44 94 PRO A O 1
ATOM 781 N N . THR A 1 95 ? -9.666 0.241 4.553 1.00 98.81 95 THR A N 1
ATOM 782 C CA . THR A 1 95 ? -8.414 0.950 4.834 1.00 98.81 95 THR A CA 1
ATOM 783 C C . THR A 1 95 ? -7.204 0.143 4.369 1.00 98.81 95 THR A C 1
ATOM 785 O O . THR A 1 95 ? -7.009 -0.975 4.848 1.00 98.81 95 THR A O 1
ATOM 788 N N . VAL A 1 96 ? -6.393 0.708 3.472 1.00 98.88 96 VAL A N 1
ATOM 789 C CA . VAL A 1 96 ? -5.084 0.177 3.059 1.00 98.88 96 VAL A CA 1
ATOM 790 C C . VAL A 1 96 ? -4.049 0.511 4.120 1.00 98.88 96 VAL A C 1
ATOM 792 O O . VAL A 1 96 ? -4.000 1.634 4.626 1.00 98.88 96 VAL A O 1
ATOM 795 N N . ILE A 1 97 ? -3.269 -0.489 4.520 1.00 98.69 97 ILE A N 1
ATOM 796 C CA . ILE A 1 97 ? -2.318 -0.388 5.621 1.00 98.69 97 ILE A CA 1
ATOM 797 C C . ILE A 1 97 ? -1.011 -1.078 5.232 1.00 98.69 97 ILE A C 1
ATOM 799 O O . ILE A 1 97 ? -0.991 -2.268 4.905 1.00 98.69 97 ILE A O 1
ATOM 803 N N . HIS A 1 98 ? 0.099 -0.356 5.377 1.00 98.31 98 HIS A N 1
ATOM 804 C CA . HIS A 1 98 ? 1.423 -0.965 5.381 1.00 98.31 98 HIS A CA 1
ATOM 805 C C . HIS A 1 98 ? 1.629 -1.779 6.677 1.00 98.31 98 HIS A C 1
ATOM 807 O O . HIS A 1 98 ? 1.384 -1.273 7.777 1.00 98.31 98 HIS A O 1
ATOM 813 N N . PRO A 1 99 ? 2.124 -3.027 6.596 1.00 97.44 99 PRO A N 1
ATOM 814 C CA . PRO A 1 99 ? 2.266 -3.925 7.745 1.00 97.44 99 PRO A CA 1
ATOM 815 C C . PRO A 1 99 ? 3.345 -3.485 8.751 1.00 97.44 99 PRO A C 1
ATOM 817 O O . PRO A 1 99 ? 3.337 -3.925 9.900 1.00 97.44 99 PRO A O 1
ATOM 820 N N . GLY A 1 100 ? 4.295 -2.641 8.345 1.00 96.75 100 GLY A N 1
ATOM 821 C CA . GLY A 1 100 ? 5.472 -2.311 9.147 1.00 96.75 100 GLY A CA 1
ATOM 822 C C . GLY A 1 100 ? 6.589 -3.356 9.034 1.00 96.75 100 GLY A C 1
ATOM 823 O O . GLY A 1 100 ? 6.763 -4.002 8.001 1.00 96.75 100 GLY A O 1
ATOM 824 N N . GLY A 1 101 ? 7.402 -3.500 10.081 1.00 96.88 101 GLY A N 1
ATOM 825 C CA . GLY A 1 101 ? 8.609 -4.332 10.075 1.00 96.88 101 GLY A CA 1
ATOM 826 C C . GLY A 1 101 ? 9.763 -3.710 9.282 1.00 96.88 101 GLY A C 1
ATOM 827 O O . GLY A 1 101 ? 10.634 -4.431 8.783 1.00 96.88 101 GLY A O 1
ATOM 828 N N . VAL A 1 102 ? 9.756 -2.381 9.149 1.00 96.75 102 VAL A N 1
ATOM 829 C CA . VAL A 1 102 ? 10.743 -1.603 8.396 1.00 96.75 102 VAL A CA 1
ATOM 830 C C . VAL A 1 102 ? 11.835 -1.114 9.344 1.00 96.75 102 VAL A C 1
ATOM 832 O O . VAL A 1 102 ? 11.580 -0.336 10.260 1.00 96.75 102 VAL A O 1
ATOM 835 N N . LEU A 1 103 ? 13.069 -1.572 9.138 1.00 96.12 103 LEU A N 1
ATOM 836 C CA . LEU A 1 103 ? 14.192 -1.311 10.039 1.00 96.12 103 LEU A CA 1
ATOM 837 C C . LEU A 1 103 ? 15.450 -0.886 9.278 1.00 96.12 103 LEU A C 1
ATOM 839 O O . LEU A 1 103 ? 15.605 -1.227 8.111 1.00 96.12 103 LEU A O 1
ATOM 843 N N . PRO A 1 104 ? 16.422 -0.222 9.927 1.00 95.81 104 PRO A N 1
ATOM 844 C CA . PRO A 1 104 ? 17.699 0.118 9.289 1.00 95.81 104 PRO A CA 1
ATOM 845 C C . PRO A 1 104 ? 18.565 -1.092 8.892 1.00 95.81 104 PRO A C 1
ATOM 847 O O . PRO A 1 104 ? 19.633 -0.915 8.314 1.00 95.81 104 PRO A O 1
ATOM 850 N N . TYR A 1 105 ? 18.155 -2.313 9.241 1.00 95.81 105 TYR A N 1
ATOM 851 C CA . TYR A 1 105 ? 18.890 -3.548 8.993 1.00 95.81 105 TYR A CA 1
ATOM 852 C C . TYR A 1 105 ? 17.937 -4.725 8.759 1.00 95.81 105 TYR A C 1
ATOM 854 O O . TYR A 1 105 ? 16.802 -4.734 9.237 1.00 95.81 105 TYR A O 1
ATOM 862 N N . ALA A 1 106 ? 18.423 -5.738 8.040 1.00 95.44 106 ALA A N 1
ATOM 863 C CA . ALA A 1 106 ? 17.711 -6.996 7.851 1.00 95.44 106 ALA A CA 1
ATOM 864 C C . ALA A 1 106 ? 17.761 -7.873 9.115 1.00 95.44 106 ALA A C 1
ATOM 866 O O . ALA A 1 106 ? 18.792 -7.961 9.787 1.00 95.44 106 ALA A O 1
ATOM 867 N N . ILE A 1 107 ? 16.672 -8.585 9.394 1.00 94.00 107 ILE A N 1
ATOM 868 C CA . ILE A 1 107 ? 16.535 -9.508 10.520 1.00 94.00 107 ILE A CA 1
ATOM 869 C C . ILE A 1 107 ? 16.412 -10.946 10.015 1.00 94.00 107 ILE A C 1
ATOM 871 O O . ILE A 1 107 ? 15.549 -11.276 9.206 1.00 94.00 107 ILE A O 1
ATOM 875 N N . ALA A 1 108 ? 17.251 -11.836 10.554 1.00 90.56 108 ALA A N 1
ATOM 876 C CA . ALA A 1 108 ? 17.225 -13.257 10.209 1.00 90.56 108 ALA A CA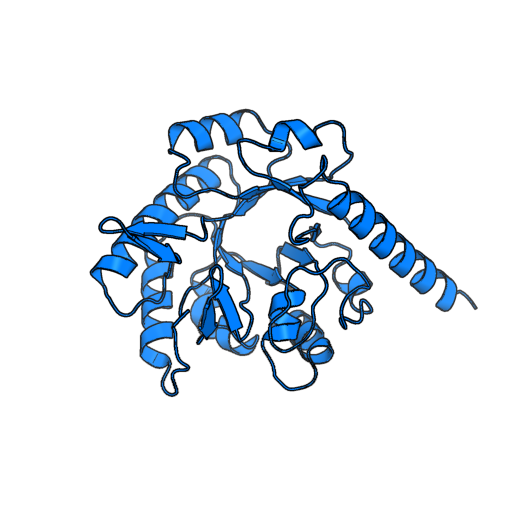 1
ATOM 877 C C . ALA A 1 108 ? 16.028 -14.000 10.836 1.00 90.56 108 ALA A C 1
ATOM 879 O O . ALA A 1 108 ? 15.343 -14.761 10.154 1.00 90.56 108 ALA A O 1
ATOM 880 N N . ASN A 1 109 ? 15.760 -13.786 12.134 1.00 92.56 109 ASN A N 1
ATOM 881 C CA . ASN A 1 109 ? 14.612 -14.386 12.819 1.00 92.56 109 ASN A CA 1
ATOM 882 C C . ASN A 1 109 ? 13.469 -13.378 12.958 1.00 92.56 109 ASN A C 1
ATOM 884 O O . ASN A 1 109 ? 13.477 -12.519 13.834 1.00 92.56 109 ASN A O 1
ATOM 888 N N . ARG A 1 110 ? 12.463 -13.541 12.104 1.00 94.56 110 ARG A N 1
ATOM 889 C CA . ARG A 1 110 ? 11.352 -12.602 11.935 1.00 94.56 110 ARG A CA 1
ATOM 890 C C . ARG A 1 110 ? 10.110 -12.966 12.750 1.00 94.56 110 ARG A C 1
ATOM 892 O O . ARG A 1 110 ? 9.107 -12.268 12.673 1.00 94.56 110 ARG A O 1
ATOM 899 N N . GLN A 1 111 ? 10.164 -14.043 13.543 1.00 93.44 111 GLN A N 1
ATOM 900 C CA . GLN A 1 111 ? 8.999 -14.570 14.266 1.00 93.44 111 GLN A CA 1
ATOM 901 C C . GLN A 1 111 ? 8.357 -13.535 15.194 1.00 93.44 111 GLN A C 1
ATOM 903 O O . GLN A 1 111 ? 7.136 -13.437 15.240 1.00 93.44 111 GLN A O 1
ATOM 908 N N . ARG A 1 112 ? 9.166 -12.743 15.910 1.00 93.88 112 ARG A N 1
ATOM 909 C CA . ARG A 1 112 ? 8.655 -11.702 16.817 1.00 93.88 112 ARG A CA 1
ATOM 910 C C . ARG A 1 112 ? 7.962 -10.564 16.078 1.00 93.88 112 ARG A C 1
ATOM 912 O O . ARG A 1 112 ? 6.926 -10.110 16.541 1.00 93.88 112 ARG A O 1
ATOM 919 N N . ILE A 1 113 ? 8.504 -10.162 14.931 1.00 95.88 113 ILE A N 1
ATOM 920 C CA . ILE A 1 113 ? 7.941 -9.106 14.084 1.00 95.88 113 ILE A CA 1
ATOM 921 C C . ILE A 1 113 ? 6.582 -9.563 13.536 1.00 95.88 113 ILE A C 1
ATOM 923 O O . ILE A 1 113 ? 5.586 -8.862 13.680 1.00 95.88 113 ILE A O 1
ATOM 927 N N . VAL A 1 114 ? 6.514 -10.786 12.995 1.00 96.75 114 VAL A N 1
ATOM 928 C CA . VAL A 1 114 ? 5.261 -11.373 12.488 1.00 96.75 114 VAL A CA 1
ATOM 929 C C . VAL A 1 114 ? 4.217 -11.518 13.601 1.00 96.75 114 VAL A C 1
ATOM 931 O O . VAL A 1 114 ? 3.055 -11.178 13.400 1.00 96.75 114 VAL A O 1
ATOM 934 N N . GLU A 1 115 ? 4.613 -11.971 14.792 1.00 96.00 115 GLU A N 1
ATOM 935 C CA . GLU A 1 115 ? 3.703 -12.075 15.940 1.00 96.00 115 GLU A CA 1
ATOM 936 C C . GLU A 1 115 ? 3.236 -10.698 16.442 1.00 96.00 115 GLU A C 1
ATOM 938 O O . GLU A 1 115 ? 2.081 -10.545 16.838 1.00 96.00 115 GLU A O 1
ATOM 943 N N . GLY A 1 116 ? 4.109 -9.687 16.405 1.00 96.81 116 GLY A N 1
ATOM 944 C CA . GLY A 1 116 ? 3.762 -8.297 16.700 1.00 96.81 116 GLY A CA 1
ATOM 945 C C . GLY A 1 116 ? 2.693 -7.770 15.746 1.00 96.81 116 GLY A C 1
ATOM 946 O O . GLY A 1 116 ? 1.661 -7.284 16.207 1.00 96.81 116 GLY A O 1
ATOM 947 N N . LEU A 1 117 ? 2.892 -7.965 14.438 1.00 98.31 117 LEU A N 1
ATOM 948 C CA . LEU A 1 117 ? 1.902 -7.619 13.417 1.00 98.31 117 LEU A CA 1
ATOM 949 C C . LEU A 1 117 ? 0.569 -8.328 13.670 1.00 98.31 117 LEU A C 1
ATOM 951 O O . LEU A 1 117 ? -0.479 -7.688 13.671 1.00 98.31 117 LEU A O 1
ATOM 955 N N . ARG A 1 118 ? 0.601 -9.640 13.933 1.00 97.94 118 ARG A N 1
ATOM 956 C CA . ARG A 1 118 ? -0.601 -10.440 14.198 1.00 97.94 118 ARG A CA 1
ATOM 957 C C . 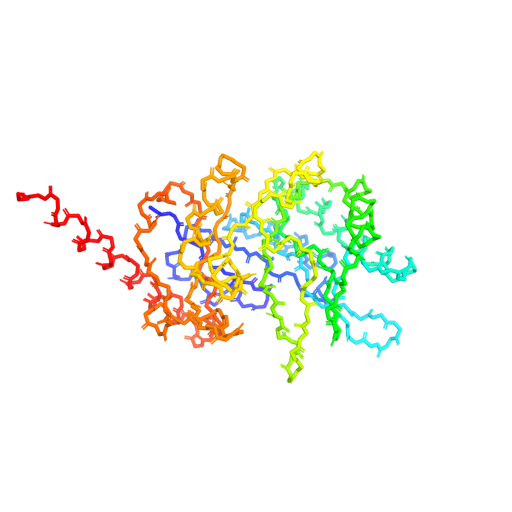ARG A 1 118 ? -1.417 -9.867 15.358 1.00 97.94 118 ARG A C 1
ATOM 959 O O . ARG A 1 118 ? -2.623 -9.689 15.222 1.00 97.94 118 ARG A O 1
ATOM 966 N N . LYS A 1 119 ? -0.758 -9.539 16.476 1.00 97.25 119 LYS A N 1
ATOM 967 C CA . LYS A 1 119 ? -1.403 -8.924 17.648 1.00 97.25 119 LYS A CA 1
ATOM 968 C C . LYS A 1 119 ? -2.005 -7.558 17.326 1.00 97.25 119 LYS A C 1
ATOM 970 O O . LYS A 1 119 ? -3.125 -7.283 17.742 1.00 97.25 119 LYS A O 1
ATOM 975 N N . SER A 1 120 ? -1.280 -6.725 16.581 1.00 98.56 120 SER A N 1
ATOM 976 C CA . SER A 1 120 ? -1.780 -5.421 16.141 1.00 98.56 120 SER A CA 1
ATOM 977 C C . SER A 1 120 ? -3.041 -5.578 15.292 1.00 98.56 120 SER A C 1
ATOM 979 O O . SER A 1 120 ? -4.070 -4.995 15.621 1.00 98.56 120 SER A O 1
ATOM 981 N N . LEU A 1 121 ? -3.010 -6.428 14.261 1.00 98.44 121 LEU A N 1
ATOM 982 C CA . LEU A 1 121 ? -4.153 -6.642 13.365 1.00 98.44 121 LEU A CA 1
ATOM 983 C C . LEU A 1 121 ? -5.368 -7.241 14.083 1.00 98.44 121 LEU A C 1
ATOM 985 O O . LEU A 1 121 ? -6.493 -6.844 13.796 1.00 98.44 121 LEU A O 1
ATOM 989 N N . GLU A 1 122 ? -5.148 -8.151 15.035 1.00 97.62 122 GLU A N 1
ATOM 990 C CA . GLU A 1 122 ? -6.205 -8.736 15.870 1.00 97.62 122 GLU A CA 1
ATOM 991 C C . GLU A 1 122 ? -6.939 -7.681 16.715 1.00 97.62 122 GLU A C 1
ATOM 993 O O . GLU A 1 122 ? -8.137 -7.813 16.957 1.00 97.62 122 GLU A O 1
ATOM 998 N N . SER A 1 123 ? -6.244 -6.619 17.136 1.00 97.31 123 SER A N 1
ATOM 999 C CA . SER A 1 123 ? -6.832 -5.534 17.936 1.00 97.31 123 SER A CA 1
ATOM 1000 C C . SER A 1 123 ? -7.518 -4.426 17.130 1.00 97.31 123 SER A C 1
ATOM 1002 O O . SER A 1 123 ? -8.266 -3.639 17.708 1.00 97.31 123 SER A O 1
ATOM 1004 N N . ILE A 1 124 ? -7.269 -4.340 15.821 1.00 97.94 124 ILE A N 1
ATOM 1005 C CA . ILE A 1 124 ? -7.788 -3.263 14.971 1.00 97.94 124 ILE A CA 1
ATOM 1006 C C . ILE A 1 124 ? -9.149 -3.681 14.395 1.00 97.94 124 ILE A C 1
ATOM 1008 O O . ILE A 1 124 ? -9.273 -4.712 13.729 1.00 97.94 124 ILE A O 1
ATOM 1012 N N . GLY A 1 125 ? -10.180 -2.864 14.620 1.00 93.94 125 GLY A N 1
ATOM 1013 C CA . GLY A 1 125 ? -11.518 -3.039 14.040 1.00 93.94 125 GLY A CA 1
ATOM 1014 C C . GLY A 1 125 ? -11.600 -2.678 12.548 1.00 93.94 125 GLY A C 1
ATOM 1015 O O . GLY A 1 125 ? -10.597 -2.372 11.911 1.00 93.94 125 GLY A O 1
ATOM 1016 N N . GLY A 1 126 ? -12.802 -2.731 11.970 1.00 95.19 126 GLY A N 1
ATOM 1017 C CA . GLY A 1 126 ? -13.061 -2.279 10.595 1.00 95.19 126 GLY A CA 1
ATOM 1018 C C . GLY A 1 126 ? -12.452 -3.144 9.481 1.00 95.19 126 GLY A C 1
ATOM 1019 O O . GLY A 1 126 ? -11.842 -4.197 9.722 1.00 95.19 126 GLY A O 1
ATOM 1020 N N . LYS A 1 127 ? -12.653 -2.694 8.236 1.00 97.25 127 LYS A N 1
ATOM 1021 C CA . LYS A 1 127 ? -12.210 -3.377 7.012 1.00 97.25 127 LYS A CA 1
ATOM 1022 C C . LYS A 1 127 ? -10.752 -3.057 6.688 1.00 97.25 127 LYS A C 1
ATOM 1024 O O . LYS A 1 127 ? -10.454 -1.982 6.177 1.00 97.25 127 LYS A O 1
ATOM 1029 N N . LYS A 1 128 ? -9.858 -4.012 6.932 1.00 98.06 128 LYS A N 1
ATOM 1030 C CA . LYS A 1 128 ? -8.408 -3.850 6.747 1.00 98.06 128 LYS A CA 1
ATOM 1031 C C . LYS A 1 128 ? -7.944 -4.504 5.456 1.00 98.06 128 LYS A C 1
ATOM 1033 O O . LYS A 1 128 ? -8.191 -5.697 5.266 1.00 98.06 128 LYS A O 1
ATOM 1038 N N . TRP A 1 129 ? -7.227 -3.761 4.627 1.00 98.62 129 TRP A N 1
ATOM 1039 C CA . TRP A 1 129 ? -6.472 -4.282 3.495 1.00 98.62 129 TRP A CA 1
ATOM 1040 C C . TRP A 1 129 ? -4.982 -4.103 3.756 1.00 98.62 129 TRP A C 1
ATOM 1042 O O . TRP A 1 129 ? -4.544 -3.010 4.098 1.00 98.62 129 TRP A O 1
ATOM 1052 N N . ILE A 1 130 ? -4.211 -5.183 3.636 1.00 98.56 130 ILE A N 1
ATOM 1053 C CA . ILE A 1 130 ? -2.757 -5.124 3.824 1.00 98.56 130 ILE A CA 1
ATOM 1054 C C . ILE A 1 130 ? -2.076 -5.095 2.470 1.00 98.56 130 ILE A C 1
ATOM 1056 O O . ILE A 1 130 ? -2.336 -5.954 1.626 1.00 98.56 130 ILE A O 1
ATOM 1060 N N . GLU A 1 131 ? -1.201 -4.116 2.296 1.00 98.50 131 GLU A N 1
ATOM 1061 C CA . GLU A 1 131 ? -0.377 -3.976 1.105 1.00 98.50 131 GLU A CA 1
ATOM 1062 C C . GLU A 1 131 ? 0.912 -4.797 1.211 1.00 98.50 131 GLU A C 1
ATOM 1064 O O . GLU A 1 131 ? 1.424 -5.060 2.307 1.00 98.50 131 GLU A O 1
ATOM 1069 N N . ASN A 1 132 ? 1.435 -5.242 0.071 1.00 97.94 132 ASN A N 1
ATOM 1070 C CA . ASN A 1 132 ? 2.782 -5.791 -0.011 1.00 97.94 132 ASN A CA 1
ATOM 1071 C C . ASN A 1 132 ? 3.871 -4.750 -0.016 1.00 97.94 132 ASN A C 1
ATOM 1073 O O . ASN A 1 132 ? 3.722 -3.675 -0.564 1.00 97.94 132 ASN A O 1
ATOM 1077 N N . MET A 1 133 ? 4.986 -5.125 0.610 1.00 96.94 133 MET A N 1
ATOM 1078 C CA . MET A 1 133 ? 6.120 -4.243 0.817 1.00 96.94 133 MET A CA 1
ATOM 1079 C C . MET A 1 133 ? 7.299 -4.678 -0.061 1.00 96.94 133 MET A C 1
ATOM 1081 O O . MET A 1 133 ? 7.522 -5.881 -0.253 1.00 96.94 133 MET A O 1
ATOM 1085 N N . PRO A 1 134 ? 8.096 -3.721 -0.564 1.00 97.69 134 PRO A N 1
ATOM 1086 C CA . PRO A 1 134 ? 9.340 -4.011 -1.266 1.00 97.69 134 PRO A CA 1
ATOM 1087 C C . PRO A 1 134 ? 10.372 -4.565 -0.281 1.00 97.69 134 PRO A C 1
ATOM 1089 O O . PRO A 1 134 ? 10.203 -4.474 0.931 1.00 97.69 134 PRO A O 1
ATOM 1092 N N . ARG A 1 135 ? 11.506 -5.085 -0.763 1.00 97.44 135 ARG A N 1
ATOM 1093 C CA . ARG A 1 135 ? 12.620 -5.492 0.114 1.00 97.44 135 ARG A CA 1
ATOM 1094 C C . ARG A 1 135 ? 13.259 -4.299 0.828 1.00 97.44 135 ARG A C 1
ATOM 1096 O O . ARG A 1 135 ? 13.723 -4.425 1.965 1.00 97.44 135 ARG A O 1
ATOM 1103 N N . PHE A 1 136 ? 13.316 -3.168 0.137 1.00 97.62 136 PHE A N 1
ATOM 1104 C CA . PHE A 1 136 ? 13.873 -1.929 0.643 1.00 97.62 136 PHE A CA 1
ATOM 1105 C C . PHE A 1 136 ? 12.870 -0.799 0.478 1.00 97.62 136 PHE A C 1
ATOM 1107 O O . PHE A 1 136 ? 12.242 -0.718 -0.568 1.00 97.62 136 PHE A O 1
ATOM 1114 N N . TYR A 1 137 ? 12.767 0.065 1.483 1.00 95.75 137 TYR A N 1
ATOM 1115 C CA . TYR A 1 137 ? 11.813 1.173 1.505 1.00 95.75 137 TYR A CA 1
ATOM 1116 C C . TYR A 1 137 ? 12.537 2.499 1.705 1.00 95.75 137 TYR A C 1
ATOM 1118 O O . TYR A 1 137 ? 13.427 2.601 2.563 1.00 95.75 137 TYR A O 1
ATOM 1126 N N . HIS A 1 138 ? 12.160 3.513 0.932 1.00 93.44 138 HIS A N 1
ATOM 1127 C CA . HIS A 1 138 ? 12.741 4.844 1.038 1.00 93.44 138 HIS A CA 1
ATOM 1128 C C . HIS A 1 138 ? 12.026 5.686 2.102 1.00 93.44 138 HIS A C 1
ATOM 1130 O O . HIS A 1 138 ? 10.847 6.000 1.996 1.00 93.44 138 HIS A O 1
ATOM 1136 N N . LEU A 1 139 ? 12.771 6.131 3.117 1.00 91.62 139 LEU A N 1
ATOM 1137 C CA . LEU A 1 139 ? 12.324 7.139 4.077 1.00 91.62 139 LEU A CA 1
ATOM 1138 C C . LEU A 1 139 ? 13.184 8.397 3.934 1.00 91.62 139 LEU A C 1
ATOM 1140 O O . LEU A 1 139 ? 14.230 8.536 4.575 1.00 91.62 139 LEU A O 1
ATOM 1144 N N . GLY A 1 140 ? 12.745 9.320 3.077 1.00 88.38 140 GLY A N 1
ATOM 1145 C CA . GLY A 1 140 ? 13.571 10.460 2.675 1.00 88.38 140 GLY A CA 1
ATOM 1146 C C . GLY A 1 140 ? 14.871 9.973 2.027 1.00 88.38 140 GLY A C 1
ATOM 1147 O O . GLY A 1 140 ? 14.839 9.152 1.115 1.00 88.38 140 GLY A O 1
ATOM 1148 N N . ASP A 1 141 ? 16.015 10.424 2.540 1.00 88.94 141 ASP A N 1
ATOM 1149 C CA . ASP A 1 141 ? 17.336 10.016 2.037 1.00 88.94 141 ASP A CA 1
ATOM 1150 C C . ASP A 1 141 ? 17.819 8.660 2.597 1.00 88.94 141 ASP A C 1
ATOM 1152 O O . ASP A 1 141 ? 18.933 8.219 2.305 1.00 88.94 141 ASP A O 1
ATOM 1156 N N . HIS A 1 142 ? 17.016 7.992 3.432 1.00 93.00 142 HIS A N 1
ATOM 1157 C CA . HIS A 1 142 ? 17.375 6.719 4.049 1.00 93.00 142 HIS A CA 1
ATOM 1158 C C . HIS A 1 142 ? 16.748 5.540 3.312 1.00 93.00 142 HIS A C 1
ATOM 1160 O O . HIS A 1 142 ? 15.543 5.517 3.077 1.00 93.00 142 HIS A O 1
ATOM 1166 N N . LEU A 1 143 ? 17.565 4.528 3.022 1.00 95.75 143 LEU A N 1
ATOM 1167 C CA . LEU A 1 143 ? 17.099 3.234 2.537 1.00 95.75 143 LEU A CA 1
ATOM 1168 C C . LEU A 1 143 ? 17.002 2.260 3.714 1.00 95.75 143 LEU A C 1
ATOM 1170 O O . LEU A 1 143 ? 18.006 1.971 4.368 1.00 95.75 143 LEU A O 1
ATOM 1174 N N . LEU A 1 144 ? 15.794 1.783 3.995 1.00 97.19 144 LEU A N 1
ATOM 1175 C CA . LEU A 1 144 ? 15.494 0.859 5.086 1.00 97.19 144 LEU A CA 1
ATOM 1176 C C . LEU A 1 144 ? 15.188 -0.539 4.539 1.00 97.19 144 LEU A C 1
ATOM 1178 O O . LEU A 1 144 ? 14.937 -0.712 3.352 1.00 97.19 144 LEU A O 1
ATOM 1182 N N . HIS A 1 145 ? 15.206 -1.542 5.409 1.00 97.81 145 HIS A N 1
ATOM 1183 C CA . HIS A 1 145 ? 14.870 -2.929 5.114 1.00 97.81 145 HIS A CA 1
ATOM 1184 C C . HIS A 1 145 ? 13.458 -3.247 5.592 1.00 97.81 145 HIS A C 1
ATOM 1186 O O . HIS A 1 145 ? 13.193 -3.198 6.794 1.00 97.81 145 HIS A O 1
ATOM 1192 N N . CYS A 1 146 ? 12.584 -3.664 4.684 1.00 97.62 146 CYS A N 1
ATOM 1193 C CA . CYS A 1 146 ? 11.361 -4.359 5.065 1.00 97.62 146 CYS A CA 1
ATOM 1194 C C . CYS A 1 146 ? 11.719 -5.798 5.422 1.00 97.62 146 CYS A C 1
ATOM 1196 O O . CYS A 1 146 ? 12.480 -6.456 4.711 1.00 97.62 146 CYS A O 1
ATOM 1198 N N . ASN A 1 147 ? 11.195 -6.294 6.539 1.00 97.44 147 ASN A N 1
ATOM 1199 C CA . ASN A 1 147 ? 11.558 -7.620 7.030 1.00 97.44 147 ASN A CA 1
ATOM 1200 C C . ASN A 1 147 ? 10.450 -8.658 6.855 1.00 97.44 147 ASN A C 1
ATOM 1202 O O . ASN A 1 147 ? 10.743 -9.846 6.898 1.00 97.44 147 ASN A O 1
ATOM 1206 N N . ILE A 1 148 ? 9.202 -8.257 6.643 1.00 96.56 148 ILE A N 1
ATOM 1207 C CA . ILE A 1 148 ? 8.042 -9.156 6.605 1.00 96.56 148 ILE A CA 1
ATOM 1208 C C . ILE A 1 148 ? 7.216 -8.924 5.345 1.00 96.56 148 ILE A C 1
ATOM 1210 O O . ILE A 1 148 ? 7.291 -7.853 4.752 1.00 96.56 148 ILE A O 1
ATOM 1214 N N . LEU A 1 149 ? 6.415 -9.926 4.985 1.00 94.62 149 LEU A N 1
ATOM 1215 C CA . LEU A 1 149 ? 5.495 -9.892 3.849 1.00 94.62 149 LEU A CA 1
ATOM 1216 C C . LEU A 1 149 ? 6.202 -9.628 2.509 1.00 94.62 149 LEU A C 1
ATOM 1218 O O . LEU A 1 149 ? 5.691 -8.934 1.640 1.00 94.62 149 LEU A O 1
ATOM 1222 N N . LEU A 1 150 ? 7.391 -10.220 2.343 1.00 93.62 150 LEU A N 1
ATOM 1223 C CA . LEU A 1 150 ? 8.210 -10.094 1.126 1.00 93.62 150 LEU A CA 1
ATOM 1224 C C . LEU A 1 150 ? 7.897 -11.158 0.061 1.00 93.62 150 LEU A C 1
ATOM 1226 O O . LEU A 1 150 ? 8.450 -11.122 -1.040 1.00 93.62 150 LEU A O 1
ATOM 1230 N N . SER A 1 151 ? 7.047 -12.131 0.388 1.00 95.56 151 SER A N 1
ATOM 1231 C CA . SER A 1 151 ? 6.570 -13.154 -0.545 1.00 95.56 151 SER A CA 1
ATOM 1232 C C . SER A 1 151 ? 5.108 -13.493 -0.253 1.00 95.56 151 SER A C 1
ATOM 1234 O O . SER A 1 151 ? 4.698 -13.410 0.911 1.00 95.56 151 SER A O 1
ATOM 1236 N N . PRO A 1 152 ? 4.329 -13.930 -1.258 1.00 95.81 152 PRO A N 1
ATOM 1237 C CA . PRO A 1 152 ? 2.902 -14.211 -1.090 1.00 95.81 152 PRO A CA 1
ATOM 1238 C C . PRO A 1 152 ? 2.608 -15.229 0.018 1.00 95.81 152 PRO A C 1
ATOM 1240 O O . PRO A 1 152 ? 1.685 -15.040 0.803 1.00 95.81 152 PRO A O 1
ATOM 1243 N N . LYS A 1 153 ? 3.449 -16.253 0.184 1.00 95.94 153 LYS A N 1
ATOM 1244 C CA . LYS A 1 153 ? 3.299 -17.249 1.255 1.00 95.94 153 LYS A CA 1
ATOM 1245 C C . LYS A 1 153 ? 3.313 -16.658 2.673 1.00 95.94 153 LYS A C 1
ATOM 1247 O O . LYS A 1 153 ? 2.715 -17.228 3.583 1.00 95.94 153 LYS A O 1
ATOM 1252 N N . GLU A 1 154 ? 4.004 -15.541 2.907 1.00 95.62 154 GLU A N 1
ATOM 1253 C CA . GLU A 1 154 ? 4.064 -14.931 4.245 1.00 95.62 154 GLU A CA 1
ATOM 1254 C C . GLU A 1 154 ? 2.706 -14.361 4.693 1.00 95.62 154 GLU A C 1
ATOM 1256 O O . GLU A 1 154 ? 2.460 -14.245 5.895 1.00 95.62 154 GLU A O 1
ATOM 1261 N N . TYR A 1 155 ? 1.793 -14.094 3.755 1.00 96.44 155 TYR A N 1
ATOM 1262 C CA . TYR A 1 155 ? 0.461 -13.552 4.027 1.00 96.44 155 TYR A CA 1
ATOM 1263 C C . TYR A 1 155 ? -0.483 -14.537 4.711 1.00 96.44 155 TYR A C 1
ATOM 1265 O O . TYR A 1 155 ? -1.418 -14.119 5.396 1.00 96.44 155 TYR A O 1
ATOM 1273 N N . ASP A 1 156 ? -0.224 -15.842 4.612 1.00 95.50 156 ASP A N 1
ATOM 1274 C CA . ASP A 1 156 ? -1.032 -16.855 5.296 1.00 95.50 156 ASP A CA 1
ATOM 1275 C C . ASP A 1 156 ? -1.007 -16.682 6.821 1.00 95.50 156 ASP A C 1
ATOM 1277 O O . ASP A 1 156 ? -1.975 -17.023 7.501 1.00 95.50 156 ASP A O 1
ATOM 1281 N N . ALA A 1 157 ? 0.061 -16.086 7.363 1.00 95.88 157 ALA A N 1
ATOM 1282 C CA . ALA A 1 157 ? 0.168 -15.784 8.787 1.00 95.88 157 ALA A CA 1
ATOM 1283 C C . ALA A 1 157 ? -0.832 -14.711 9.257 1.00 95.88 157 ALA A C 1
ATOM 1285 O O . ALA A 1 157 ? -1.158 -14.668 10.445 1.00 95.88 157 ALA A O 1
ATOM 1286 N N . ILE A 1 158 ? -1.312 -13.853 8.349 1.00 97.06 158 ILE A N 1
ATOM 1287 C CA . ILE A 1 158 ? -2.178 -12.714 8.681 1.00 97.06 158 ILE A CA 1
ATOM 1288 C C . ILE A 1 158 ? -3.568 -12.768 8.038 1.00 97.06 158 ILE A C 1
ATOM 1290 O O . ILE A 1 158 ? -4.437 -11.990 8.425 1.00 97.06 158 ILE A O 1
ATOM 1294 N N . ARG A 1 159 ? -3.812 -13.693 7.100 1.00 96.25 159 ARG A N 1
ATOM 1295 C CA . ARG A 1 159 ? -5.043 -13.758 6.290 1.00 96.25 159 ARG A CA 1
ATOM 1296 C C . ARG A 1 159 ? -6.338 -13.750 7.110 1.00 96.25 159 ARG A C 1
ATOM 1298 O O . ARG A 1 159 ? -7.309 -13.127 6.705 1.00 96.25 159 ARG A O 1
ATOM 1305 N N . ASN A 1 160 ? -6.345 -14.383 8.284 1.00 96.56 160 ASN A N 1
ATOM 1306 C CA . ASN A 1 160 ? -7.527 -14.450 9.155 1.00 96.56 160 ASN A CA 1
ATOM 1307 C C . ASN A 1 160 ? -7.835 -13.143 9.909 1.00 96.56 160 ASN A C 1
ATOM 1309 O O . ASN A 1 160 ? -8.872 -13.054 10.562 1.00 96.56 160 ASN A O 1
ATOM 1313 N N . TYR A 1 161 ? -6.946 -12.150 9.852 1.00 97.50 161 TYR A N 1
ATOM 1314 C CA . TYR A 1 161 ? -7.072 -10.884 10.580 1.00 97.50 161 TYR A CA 1
ATOM 1315 C C . TYR A 1 161 ? -7.418 -9.704 9.668 1.00 97.50 161 TYR A C 1
ATOM 1317 O O . TYR A 1 161 ? -7.490 -8.571 10.136 1.00 97.50 161 TYR A O 1
ATOM 1325 N N . VAL A 1 162 ? -7.611 -9.942 8.371 1.00 98.00 162 VAL A N 1
ATOM 1326 C CA . VAL A 1 162 ? -7.783 -8.895 7.357 1.00 98.00 162 VAL A CA 1
ATOM 1327 C C . VAL A 1 162 ? -8.934 -9.230 6.414 1.00 98.00 162 VAL A C 1
ATOM 1329 O O . VAL A 1 162 ? -9.459 -10.340 6.417 1.00 98.00 162 VAL A O 1
ATOM 1332 N N . ASN A 1 163 ? -9.345 -8.257 5.606 1.00 97.75 163 ASN A N 1
ATOM 1333 C CA . ASN A 1 163 ? -10.492 -8.364 4.704 1.00 97.75 163 ASN A CA 1
ATOM 1334 C C . ASN A 1 163 ? -10.097 -8.429 3.223 1.00 97.75 163 ASN A C 1
ATOM 1336 O O . ASN A 1 163 ? -10.976 -8.527 2.371 1.00 97.75 163 ASN A O 1
ATOM 1340 N N . GLY A 1 164 ? -8.805 -8.335 2.921 1.00 97.75 164 GLY A N 1
ATOM 1341 C CA . GLY A 1 164 ? -8.263 -8.341 1.570 1.00 97.75 164 GLY A CA 1
ATOM 1342 C C . GLY A 1 164 ? -6.801 -7.917 1.564 1.00 97.75 164 GLY A C 1
ATOM 1343 O O . GLY A 1 164 ? -6.259 -7.484 2.587 1.00 97.75 164 GLY A O 1
ATOM 1344 N N . PHE A 1 165 ? -6.176 -8.045 0.404 1.00 98.56 165 PHE A N 1
ATOM 1345 C CA . PHE A 1 165 ? -4.816 -7.604 0.149 1.00 98.56 165 PHE A CA 1
ATOM 1346 C C . PHE A 1 165 ? -4.791 -6.602 -0.998 1.00 98.56 165 PHE A C 1
ATOM 1348 O O . PHE A 1 165 ? -5.551 -6.721 -1.966 1.00 98.56 165 PHE A O 1
ATOM 1355 N N . VAL A 1 166 ? -3.900 -5.623 -0.870 1.00 98.69 166 VAL A N 1
ATOM 1356 C CA . VAL A 1 166 ? -3.531 -4.728 -1.962 1.00 98.69 166 VAL A CA 1
ATOM 1357 C C . VAL A 1 166 ? -2.247 -5.258 -2.568 1.00 98.69 166 VAL A C 1
ATOM 1359 O O . VAL A 1 166 ? -1.284 -5.508 -1.844 1.00 98.69 166 VAL A O 1
ATOM 1362 N N . LEU A 1 167 ? -2.256 -5.463 -3.882 1.00 98.69 167 LEU A N 1
ATOM 1363 C CA . LEU A 1 167 ? -1.041 -5.761 -4.622 1.00 98.69 167 LEU A CA 1
ATOM 1364 C C . LEU A 1 167 ? -0.503 -4.467 -5.233 1.00 98.69 167 LEU A C 1
ATOM 1366 O O . LEU A 1 167 ? -1.041 -3.998 -6.234 1.00 98.69 167 LEU A O 1
ATOM 1370 N N . ASP A 1 168 ? 0.572 -3.933 -4.667 1.00 98.69 168 ASP A N 1
ATOM 1371 C CA . ASP A 1 168 ? 1.431 -2.975 -5.349 1.00 98.69 168 ASP A CA 1
ATOM 1372 C C . ASP A 1 168 ? 2.440 -3.716 -6.238 1.00 98.69 168 ASP A C 1
ATOM 1374 O O . ASP A 1 168 ? 3.235 -4.559 -5.790 1.00 98.69 168 ASP A O 1
ATOM 1378 N N . THR A 1 169 ? 2.390 -3.419 -7.537 1.00 98.62 169 THR A N 1
ATOM 1379 C CA . THR A 1 169 ? 3.214 -4.095 -8.547 1.00 98.62 169 THR A CA 1
ATOM 1380 C C . THR A 1 169 ? 4.691 -3.733 -8.449 1.00 98.62 169 THR A C 1
ATOM 1382 O O . THR A 1 169 ? 5.548 -4.574 -8.725 1.00 98.62 169 THR A O 1
ATOM 1385 N N . SER A 1 170 ? 4.999 -2.499 -8.054 1.00 98.56 170 SER A N 1
ATOM 1386 C CA . SER A 1 170 ? 6.364 -2.034 -7.834 1.00 98.56 170 SER A CA 1
ATOM 1387 C C . SER A 1 170 ? 6.978 -2.728 -6.617 1.00 98.56 170 SER A C 1
ATOM 1389 O O . SER A 1 170 ? 8.063 -3.305 -6.710 1.00 98.56 170 SER A O 1
ATOM 1391 N N . HIS A 1 171 ? 6.253 -2.798 -5.506 1.00 98.62 171 HIS A N 1
ATOM 1392 C CA . HIS A 1 171 ? 6.659 -3.497 -4.298 1.00 98.62 171 HIS A CA 1
ATOM 1393 C C . HIS A 1 171 ? 6.858 -4.991 -4.553 1.00 98.62 171 HIS A C 1
ATOM 1395 O O . HIS A 1 171 ? 7.869 -5.552 -4.133 1.00 98.62 171 HIS A O 1
ATOM 1401 N N . ALA A 1 172 ? 5.957 -5.639 -5.299 1.00 98.44 172 ALA A N 1
ATOM 1402 C CA . ALA A 1 172 ? 6.097 -7.050 -5.662 1.00 98.44 172 ALA A CA 1
ATOM 1403 C C . ALA A 1 172 ? 7.349 -7.289 -6.517 1.00 98.44 172 ALA A C 1
ATOM 1405 O O . ALA A 1 172 ? 8.116 -8.215 -6.258 1.00 98.44 172 ALA A O 1
ATOM 1406 N N . TYR A 1 173 ? 7.608 -6.417 -7.494 1.00 98.75 173 TYR A N 1
ATOM 1407 C CA . TYR A 1 173 ? 8.822 -6.476 -8.306 1.00 98.75 173 TYR A CA 1
ATOM 1408 C C . TYR A 1 173 ? 10.102 -6.318 -7.466 1.00 98.75 173 TYR A C 1
ATOM 1410 O O . TYR A 1 173 ? 11.112 -6.986 -7.715 1.00 98.75 173 TYR A O 1
ATOM 1418 N N . LEU A 1 174 ? 10.059 -5.440 -6.461 1.00 98.62 174 LEU A N 1
ATOM 1419 C CA . LEU A 1 174 ? 11.181 -5.090 -5.588 1.00 98.62 174 LEU A CA 1
ATOM 1420 C C . LEU A 1 174 ? 11.306 -5.979 -4.340 1.00 98.62 174 LEU A C 1
ATOM 1422 O O . LEU A 1 174 ? 12.257 -5.819 -3.572 1.00 98.62 174 LEU A O 1
ATOM 1426 N N . SER A 1 175 ? 10.392 -6.926 -4.106 1.00 97.88 175 SER A N 1
ATOM 1427 C CA . SER A 1 175 ? 10.444 -7.812 -2.933 1.00 97.88 175 SER A CA 1
ATOM 1428 C C . SER A 1 175 ? 11.473 -8.944 -3.077 1.00 97.88 175 SER A C 1
ATOM 1430 O O . SER A 1 175 ? 11.842 -9.588 -2.091 1.00 97.88 175 SER A O 1
ATOM 1432 N N . THR A 1 176 ? 12.001 -9.152 -4.288 1.00 96.62 176 THR A N 1
ATOM 1433 C CA . THR A 1 176 ? 12.997 -10.181 -4.616 1.00 96.62 176 THR A CA 1
ATOM 1434 C C . THR A 1 176 ? 14.260 -9.602 -5.260 1.00 96.62 176 THR A C 1
ATOM 1436 O O . THR A 1 176 ? 14.249 -8.522 -5.843 1.00 96.62 176 THR A O 1
ATOM 1439 N N . THR A 1 177 ? 15.368 -10.342 -5.161 1.00 95.44 177 THR A N 1
ATOM 1440 C CA . THR A 1 177 ? 16.600 -10.100 -5.938 1.00 95.44 177 THR A CA 1
ATOM 1441 C C . THR A 1 177 ? 16.667 -10.933 -7.219 1.00 95.44 177 THR A C 1
ATOM 1443 O O . THR A 1 177 ? 17.611 -10.782 -7.989 1.00 95.44 177 THR A O 1
ATOM 1446 N N . ASP A 1 178 ? 15.703 -11.835 -7.413 1.00 95.50 178 ASP A N 1
ATOM 1447 C CA . ASP A 1 178 ? 15.601 -12.697 -8.587 1.00 95.50 178 ASP A CA 1
ATOM 1448 C C . ASP A 1 178 ? 14.747 -12.001 -9.671 1.00 95.50 178 ASP A C 1
ATOM 1450 O O . ASP A 1 178 ? 14.853 -10.788 -9.876 1.00 95.50 178 ASP A O 1
ATOM 1454 N N . ASP A 1 179 ? 13.890 -12.739 -10.384 1.00 97.38 179 ASP A N 1
ATOM 1455 C CA . ASP A 1 179 ? 12.994 -12.155 -11.388 1.00 97.38 179 ASP A CA 1
ATOM 1456 C C . ASP A 1 179 ? 11.778 -11.485 -10.729 1.00 97.38 179 ASP A C 1
ATOM 1458 O O . ASP A 1 179 ? 10.799 -12.141 -10.369 1.00 97.38 179 ASP A O 1
ATOM 1462 N N . GLY A 1 180 ? 11.824 -10.155 -10.608 1.00 98.12 180 GLY A N 1
ATOM 1463 C CA . GLY A 1 180 ? 10.715 -9.357 -10.081 1.00 98.12 180 GLY A CA 1
ATOM 1464 C C . GLY A 1 180 ? 9.422 -9.473 -10.896 1.00 98.12 180 GLY A C 1
ATOM 1465 O O . GLY A 1 180 ? 8.336 -9.375 -10.333 1.00 98.12 180 GLY A O 1
ATOM 1466 N N . ASN A 1 181 ? 9.498 -9.744 -12.203 1.00 98.44 181 ASN A N 1
ATOM 1467 C CA . ASN A 1 181 ? 8.289 -9.951 -13.008 1.00 98.44 181 ASN A CA 1
ATOM 1468 C C . ASN A 1 181 ? 7.615 -11.278 -12.668 1.00 98.44 181 ASN A C 1
ATOM 1470 O O . ASN A 1 181 ? 6.393 -11.349 -12.582 1.00 98.44 181 ASN A O 1
ATOM 1474 N N . GLU A 1 182 ? 8.410 -12.326 -12.448 1.00 98.38 182 GLU A N 1
ATOM 1475 C CA . GLU A 1 182 ? 7.857 -13.594 -11.982 1.00 98.38 182 GLU A CA 1
ATOM 1476 C C . GLU A 1 182 ? 7.300 -13.470 -10.563 1.00 98.38 182 GLU A C 1
ATOM 1478 O O . GLU A 1 182 ? 6.276 -14.077 -10.269 1.00 98.38 182 GLU A O 1
ATOM 1483 N N . MET A 1 183 ? 7.901 -12.635 -9.709 1.00 98.44 183 MET A N 1
ATOM 1484 C CA . MET A 1 183 ? 7.353 -12.354 -8.381 1.00 98.44 183 MET A CA 1
ATOM 1485 C C . MET A 1 183 ? 5.962 -11.706 -8.457 1.00 98.44 183 MET A C 1
ATOM 1487 O O . MET A 1 183 ? 5.066 -12.154 -7.747 1.00 98.44 183 MET A O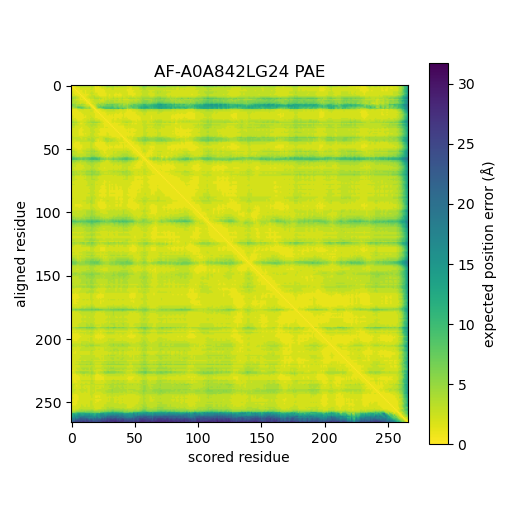 1
ATOM 1491 N N . ILE A 1 184 ? 5.728 -10.737 -9.355 1.00 98.62 184 ILE A N 1
ATOM 1492 C CA . ILE A 1 184 ? 4.377 -10.180 -9.588 1.00 98.62 184 ILE A CA 1
ATOM 1493 C C . ILE A 1 184 ? 3.387 -11.298 -9.949 1.00 98.62 184 ILE A C 1
ATOM 1495 O O . ILE A 1 184 ? 2.336 -11.424 -9.319 1.00 98.62 184 ILE A O 1
ATOM 1499 N N . ASN A 1 185 ? 3.740 -12.152 -10.914 1.00 98.31 185 ASN A N 1
ATOM 1500 C CA . ASN A 1 185 ? 2.888 -13.274 -11.318 1.00 98.31 185 ASN A CA 1
ATOM 1501 C C . ASN A 1 185 ? 2.664 -14.268 -10.169 1.00 98.31 185 ASN A C 1
ATOM 1503 O O . ASN A 1 185 ? 1.589 -14.852 -10.043 1.00 98.31 185 ASN A O 1
ATOM 1507 N N . GLN A 1 186 ? 3.664 -14.469 -9.313 1.00 98.19 186 GLN A N 1
ATOM 1508 C CA . GLN A 1 186 ? 3.546 -15.319 -8.138 1.00 98.19 186 GLN A CA 1
ATOM 1509 C C . GLN A 1 186 ? 2.549 -14.744 -7.125 1.00 98.19 186 GLN A C 1
ATOM 1511 O O . GLN A 1 186 ? 1.707 -15.494 -6.637 1.00 98.19 186 GLN A O 1
ATOM 1516 N N . TYR A 1 187 ? 2.588 -13.434 -6.854 1.00 98.50 187 TYR A N 1
ATOM 1517 C CA . TYR A 1 187 ? 1.596 -12.767 -6.006 1.00 98.50 187 TYR A CA 1
ATOM 1518 C C . TYR A 1 187 ? 0.177 -12.929 -6.550 1.00 98.50 187 TYR A C 1
ATOM 1520 O O . TYR A 1 187 ? -0.708 -13.341 -5.801 1.00 98.50 187 TYR A O 1
ATOM 1528 N N . LEU A 1 188 ? -0.025 -12.675 -7.848 1.00 98.12 188 LEU A N 1
ATOM 1529 C CA . LEU A 1 188 ? -1.328 -12.835 -8.501 1.00 98.12 188 LEU A CA 1
ATOM 1530 C C . LEU A 1 188 ? -1.867 -14.264 -8.357 1.00 98.12 188 LEU A C 1
ATOM 1532 O O . LEU A 1 188 ? -3.016 -14.446 -7.972 1.00 98.12 188 LEU A O 1
ATOM 1536 N N . ARG A 1 189 ? -1.029 -15.282 -8.591 1.00 97.69 189 ARG A N 1
ATOM 1537 C CA . ARG A 1 189 ? -1.444 -16.692 -8.496 1.00 97.69 189 ARG A CA 1
ATOM 1538 C C . ARG A 1 189 ? -1.684 -17.182 -7.068 1.00 97.69 189 ARG A C 1
ATOM 1540 O O . ARG A 1 189 ? -2.537 -18.038 -6.870 1.00 97.69 189 ARG A O 1
ATOM 1547 N N . GLU A 1 190 ? -0.886 -16.741 -6.096 1.00 97.75 190 GLU A N 1
ATOM 1548 C CA . GLU A 1 190 ? -0.932 -17.281 -4.727 1.00 97.75 190 GLU A CA 1
ATOM 1549 C C . GLU A 1 190 ? -1.885 -16.516 -3.797 1.00 97.75 190 GLU A C 1
ATOM 1551 O O . GLU A 1 190 ? -2.427 -17.107 -2.859 1.00 97.75 190 GLU A O 1
ATOM 1556 N N . LEU A 1 191 ? -2.102 -15.216 -4.027 1.00 96.88 191 LEU A N 1
ATOM 1557 C CA . LEU A 1 191 ? -3.099 -14.445 -3.279 1.00 96.88 191 LEU A CA 1
ATOM 1558 C C . LEU A 1 191 ? -4.477 -14.463 -3.955 1.00 96.88 191 LEU A C 1
ATOM 1560 O O . LEU A 1 191 ? -5.472 -14.427 -3.228 1.00 96.88 191 LEU A O 1
ATOM 1564 N N . ASP A 1 192 ? -4.526 -14.584 -5.287 1.00 94.31 192 ASP A N 1
ATOM 1565 C CA . ASP A 1 192 ? -5.727 -14.841 -6.097 1.00 94.31 192 ASP A CA 1
ATOM 1566 C C . ASP A 1 192 ? -6.929 -13.964 -5.683 1.00 94.31 192 ASP A C 1
ATOM 1568 O O . ASP A 1 192 ? -6.795 -12.742 -5.583 1.00 94.31 192 ASP A O 1
ATOM 1572 N N . GLU A 1 193 ? -8.082 -14.561 -5.358 1.00 94.69 193 GLU A N 1
ATOM 1573 C CA . GLU A 1 193 ? -9.317 -13.863 -4.970 1.00 94.69 193 GLU A CA 1
ATOM 1574 C C . GLU A 1 193 ? -9.184 -12.996 -3.704 1.00 94.69 193 GLU A C 1
ATOM 1576 O O . GLU A 1 193 ? -10.082 -12.217 -3.385 1.00 94.69 193 GLU A O 1
ATOM 1581 N N . SER A 1 194 ? -8.086 -13.119 -2.950 1.00 97.19 194 SER A N 1
ATOM 1582 C CA . SER A 1 194 ? -7.827 -12.243 -1.800 1.00 97.19 194 SER A CA 1
ATOM 1583 C C . SER A 1 194 ? -7.249 -10.886 -2.200 1.00 97.19 194 SER A C 1
ATOM 1585 O O . SER A 1 194 ? -7.225 -9.986 -1.360 1.00 97.19 194 SER A O 1
ATOM 1587 N N . ILE A 1 195 ? -6.797 -10.714 -3.447 1.00 98.38 195 ILE A N 1
ATOM 1588 C CA . ILE A 1 195 ? -6.402 -9.409 -3.979 1.00 98.38 195 ILE A CA 1
ATOM 1589 C C . ILE A 1 195 ? -7.669 -8.625 -4.318 1.00 98.38 195 ILE A C 1
ATOM 1591 O O . ILE A 1 195 ? -8.423 -8.973 -5.223 1.00 98.38 195 ILE A O 1
ATOM 1595 N N . THR A 1 196 ? -7.900 -7.535 -3.592 1.00 97.31 196 THR A N 1
ATOM 1596 C CA . THR A 1 196 ? -9.097 -6.693 -3.746 1.00 97.31 196 THR A CA 1
ATOM 1597 C C . THR A 1 196 ? -8.799 -5.355 -4.413 1.00 97.31 196 THR A C 1
ATOM 1599 O O . THR A 1 196 ? -9.719 -4.664 -4.863 1.00 97.31 196 THR A O 1
ATOM 1602 N N . HIS A 1 197 ? -7.522 -4.977 -4.462 1.00 98.50 197 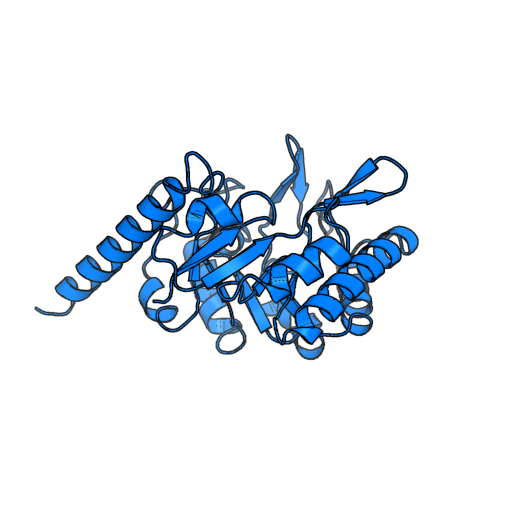HIS A N 1
ATOM 1603 C CA . HIS A 1 197 ? -7.055 -3.696 -4.965 1.00 98.50 197 HIS A CA 1
ATOM 1604 C C . HIS A 1 197 ? -5.658 -3.822 -5.570 1.00 98.50 197 HIS A C 1
ATOM 1606 O O . HIS A 1 197 ? -4.851 -4.613 -5.081 1.00 98.50 197 HIS A O 1
ATOM 1612 N N . ILE A 1 198 ? -5.376 -3.043 -6.614 1.00 98.81 198 ILE A N 1
ATOM 1613 C CA . ILE A 1 198 ? -4.046 -2.966 -7.222 1.00 98.81 198 ILE A CA 1
ATOM 1614 C C . ILE A 1 198 ? -3.528 -1.541 -7.103 1.00 98.81 198 ILE A C 1
ATOM 1616 O O . ILE A 1 198 ? -4.212 -0.620 -7.550 1.00 98.81 198 ILE A O 1
ATOM 1620 N N . HIS A 1 199 ? -2.304 -1.378 -6.613 1.00 98.88 199 HIS A N 1
ATOM 1621 C CA . HIS A 1 199 ? -1.506 -0.186 -6.876 1.00 98.88 199 HIS A CA 1
ATOM 1622 C C . HIS A 1 199 ? -0.564 -0.490 -8.041 1.00 98.88 199 HIS A C 1
ATOM 1624 O O . HIS A 1 199 ? 0.111 -1.521 -8.089 1.00 98.88 199 HIS A O 1
ATOM 1630 N N . LEU A 1 200 ? -0.606 0.359 -9.064 1.00 98.81 200 LEU A N 1
ATOM 1631 C CA . LEU A 1 200 ? 0.078 0.126 -10.325 1.00 98.81 200 LEU A CA 1
ATOM 1632 C C . LEU A 1 200 ? 1.052 1.257 -10.621 1.00 98.81 200 LEU A C 1
ATOM 1634 O O . LEU A 1 200 ? 0.668 2.400 -10.886 1.00 98.81 200 LEU A O 1
ATOM 1638 N N . SER A 1 201 ? 2.319 0.880 -10.659 1.00 98.75 201 SER A N 1
ATOM 1639 C CA . SER A 1 201 ? 3.446 1.718 -11.037 1.00 98.75 201 SER A CA 1
ATOM 1640 C C . SER A 1 201 ? 4.566 0.850 -11.618 1.00 98.75 201 SER A C 1
ATOM 1642 O O . SER A 1 201 ? 4.484 -0.382 -11.604 1.00 98.75 201 SER A O 1
ATOM 1644 N N . ASP A 1 202 ? 5.582 1.477 -12.209 1.00 98.75 202 ASP A N 1
ATOM 1645 C CA . ASP A 1 202 ? 6.776 0.779 -12.696 1.00 98.75 202 ASP A CA 1
ATOM 1646 C C . ASP A 1 202 ? 7.880 0.776 -11.623 1.00 98.75 202 ASP A C 1
ATOM 1648 O O . ASP A 1 202 ? 7.822 1.539 -10.658 1.00 98.75 202 ASP A O 1
ATOM 1652 N N . ALA A 1 203 ? 8.909 -0.055 -11.792 1.00 98.69 203 ALA A N 1
ATOM 1653 C CA . ALA A 1 203 ? 10.001 -0.157 -10.826 1.00 98.69 203 ALA A CA 1
ATOM 1654 C C . ALA A 1 203 ? 11.339 -0.581 -11.444 1.00 98.69 203 ALA A C 1
ATOM 1656 O O . ALA A 1 203 ? 11.398 -1.230 -12.495 1.00 98.69 203 ALA A O 1
ATOM 1657 N N . ILE A 1 204 ? 12.437 -0.251 -10.755 1.00 98.44 204 ILE A N 1
ATOM 1658 C CA . ILE A 1 204 ? 13.793 -0.723 -11.056 1.00 98.44 204 ILE A CA 1
ATOM 1659 C C . ILE A 1 204 ? 14.468 -1.207 -9.769 1.00 98.44 204 ILE A C 1
ATOM 1661 O O . ILE A 1 204 ? 14.587 -0.483 -8.783 1.00 98.44 204 ILE A O 1
ATOM 1665 N N . GLN A 1 205 ? 14.983 -2.438 -9.795 1.00 97.38 205 GLN A N 1
ATOM 1666 C CA . GLN A 1 205 ? 15.790 -2.965 -8.696 1.00 97.38 205 GLN A CA 1
ATOM 1667 C C . GLN A 1 205 ? 17.068 -2.121 -8.500 1.00 97.38 205 GLN A C 1
ATOM 1669 O O . GLN A 1 205 ? 17.690 -1.706 -9.479 1.00 97.38 205 GLN A O 1
ATOM 1674 N N . PRO A 1 206 ? 17.530 -1.924 -7.255 1.00 95.81 206 PRO A N 1
ATOM 1675 C CA . PRO A 1 206 ? 17.073 -2.639 -6.063 1.00 95.81 206 PRO A CA 1
ATOM 1676 C C . PRO A 1 206 ? 15.911 -1.983 -5.305 1.00 95.81 206 PRO A C 1
ATOM 1678 O O . PRO A 1 206 ? 15.343 -2.660 -4.455 1.00 95.81 206 PRO A O 1
ATOM 1681 N N . ALA A 1 207 ? 15.586 -0.710 -5.551 1.00 96.88 207 ALA A N 1
ATOM 1682 C CA . ALA A 1 207 ? 14.670 0.042 -4.683 1.00 96.88 207 ALA A CA 1
ATOM 1683 C C . ALA A 1 207 ? 13.975 1.249 -5.345 1.00 96.88 207 ALA A C 1
ATOM 1685 O O . ALA A 1 207 ? 13.394 2.070 -4.645 1.00 96.88 207 ALA A O 1
ATOM 1686 N N . ASP A 1 208 ? 14.065 1.419 -6.667 1.00 97.38 208 ASP A N 1
ATOM 1687 C CA . ASP A 1 208 ? 13.423 2.558 -7.328 1.00 97.38 208 ASP A CA 1
ATOM 1688 C C . ASP A 1 208 ? 11.962 2.217 -7.643 1.00 97.38 208 ASP A C 1
ATOM 1690 O O . ASP A 1 208 ? 11.673 1.539 -8.631 1.00 97.38 208 ASP A O 1
ATOM 1694 N N . GLU A 1 209 ? 11.067 2.637 -6.750 1.00 97.00 209 GLU A N 1
ATOM 1695 C CA . GLU A 1 209 ? 9.633 2.332 -6.755 1.00 97.00 209 GLU A CA 1
ATOM 1696 C C . GLU A 1 209 ? 8.759 3.488 -7.257 1.00 97.00 209 GLU A C 1
ATOM 1698 O O . GLU A 1 209 ? 9.176 4.653 -7.256 1.00 97.00 209 GLU A O 1
ATOM 1703 N N . GLY A 1 210 ? 7.522 3.187 -7.659 1.00 97.69 210 GLY A N 1
ATOM 1704 C CA . GLY A 1 210 ? 6.551 4.220 -8.028 1.00 97.69 210 GLY A CA 1
ATOM 1705 C C . GLY A 1 210 ? 6.900 4.941 -9.334 1.00 97.69 210 GLY A C 1
ATOM 1706 O O . GLY A 1 210 ? 6.488 6.082 -9.548 1.00 97.69 210 GLY A O 1
ATOM 1707 N N . LEU A 1 211 ? 7.710 4.340 -10.205 1.00 98.56 211 LEU A N 1
ATOM 1708 C CA . LEU A 1 211 ? 8.131 4.970 -11.453 1.00 98.56 211 LEU A CA 1
ATOM 1709 C C . LEU A 1 211 ? 6.966 5.115 -12.431 1.00 98.56 211 LEU A C 1
ATOM 1711 O O . LEU A 1 211 ? 5.967 4.392 -12.387 1.00 98.56 211 LEU A O 1
ATOM 1715 N N . GLN A 1 212 ? 7.118 6.053 -13.365 1.00 98.50 212 GLN A N 1
ATOM 1716 C CA . GLN A 1 212 ? 6.180 6.191 -14.466 1.00 98.50 212 GLN A CA 1
ATOM 1717 C C . GLN A 1 212 ? 6.205 4.932 -15.345 1.00 98.50 212 GLN A C 1
ATOM 1719 O O . GLN A 1 212 ? 7.252 4.333 -15.590 1.00 98.50 212 GLN A O 1
ATOM 1724 N N . ILE A 1 213 ? 5.039 4.562 -15.878 1.00 98.50 213 ILE A N 1
ATOM 1725 C CA . ILE A 1 213 ? 4.868 3.400 -16.749 1.00 98.50 213 ILE A CA 1
ATOM 1726 C C . ILE A 1 213 ? 5.846 3.482 -17.926 1.00 98.50 213 ILE A C 1
ATOM 1728 O O . ILE A 1 213 ? 5.878 4.476 -18.662 1.00 98.50 213 ILE A O 1
ATOM 1732 N N . GLY A 1 214 ? 6.636 2.425 -18.115 1.00 97.81 214 GLY A N 1
ATOM 1733 C CA . GLY A 1 214 ? 7.625 2.306 -19.182 1.00 97.81 214 GLY A CA 1
ATOM 1734 C C . GLY A 1 214 ? 8.973 2.965 -18.887 1.00 97.81 214 GLY A C 1
ATOM 1735 O O . GLY A 1 214 ? 9.849 2.917 -19.751 1.00 97.81 214 GLY A O 1
ATOM 1736 N N . GLU A 1 215 ? 9.156 3.578 -17.715 1.00 98.38 215 GLU A N 1
ATOM 1737 C CA . GLU A 1 215 ? 10.464 4.071 -17.265 1.00 98.38 215 GLU A CA 1
ATOM 1738 C C . GLU A 1 215 ? 11.248 3.016 -16.478 1.00 98.38 215 GLU A C 1
ATOM 1740 O O . GLU A 1 215 ? 12.465 3.144 -16.343 1.00 98.38 215 GLU A O 1
ATOM 1745 N N . GLY A 1 216 ? 10.584 1.955 -16.012 1.00 98.31 216 GLY A N 1
ATOM 1746 C CA . GLY A 1 216 ? 11.205 0.878 -15.257 1.00 98.31 216 GLY A CA 1
ATOM 1747 C C . GLY A 1 216 ? 11.447 -0.396 -16.065 1.00 98.31 216 GLY A C 1
ATOM 1748 O O . GLY A 1 216 ? 11.833 -0.373 -17.243 1.00 98.31 216 GLY A O 1
ATOM 1749 N N . LYS A 1 217 ? 11.338 -1.534 -15.378 1.00 98.50 217 LYS A N 1
ATOM 1750 C CA . LYS A 1 217 ? 11.621 -2.879 -15.904 1.00 98.50 217 LYS A CA 1
ATOM 1751 C C . LYS A 1 217 ? 10.458 -3.855 -15.722 1.00 98.50 217 LYS A C 1
ATOM 1753 O O . LYS A 1 217 ? 10.617 -5.028 -16.080 1.00 98.50 217 LYS A O 1
ATOM 1758 N N . ILE A 1 218 ? 9.313 -3.392 -15.220 1.00 98.62 218 ILE A N 1
ATOM 1759 C CA . ILE A 1 218 ? 8.118 -4.224 -15.112 1.00 98.62 218 ILE A CA 1
ATOM 1760 C C . ILE A 1 218 ? 7.572 -4.518 -16.515 1.00 98.62 218 ILE A C 1
ATOM 1762 O O . ILE A 1 218 ? 7.386 -3.643 -17.364 1.00 98.62 218 ILE A O 1
ATOM 1766 N N . ARG A 1 219 ? 7.324 -5.800 -16.771 1.00 97.69 219 ARG A N 1
ATOM 1767 C CA . ARG A 1 219 ? 6.606 -6.316 -17.926 1.00 97.69 219 ARG A CA 1
ATOM 1768 C C . ARG A 1 219 ? 5.132 -6.314 -17.557 1.00 97.69 219 ARG A C 1
ATOM 1770 O O . ARG A 1 219 ? 4.696 -7.041 -16.682 1.00 97.69 219 ARG A O 1
ATOM 1777 N N . PHE A 1 220 ? 4.364 -5.477 -18.236 1.00 97.25 220 PHE A N 1
ATOM 1778 C CA . PHE A 1 220 ? 2.930 -5.310 -18.003 1.00 97.25 220 PHE A CA 1
ATOM 1779 C C . PHE A 1 220 ? 2.088 -6.359 -18.761 1.00 97.25 220 PHE A C 1
ATOM 1781 O O . PHE A 1 220 ? 1.051 -6.040 -19.348 1.00 97.25 220 PHE A O 1
ATOM 1788 N N . ASP A 1 221 ? 2.559 -7.606 -18.827 1.00 94.75 221 ASP A N 1
ATOM 1789 C CA . ASP A 1 221 ? 1.849 -8.723 -19.466 1.00 94.75 221 ASP A CA 1
ATOM 1790 C C . ASP A 1 221 ? 0.648 -9.200 -18.628 1.00 94.75 221 ASP A C 1
ATOM 1792 O O . ASP A 1 221 ? -0.390 -9.540 -19.200 1.00 94.75 221 ASP A O 1
ATOM 1796 N N . PHE A 1 222 ? 0.731 -9.072 -17.301 1.00 96.31 222 PHE A N 1
ATOM 1797 C CA . PHE A 1 222 ? -0.336 -9.374 -16.339 1.00 96.31 222 PHE A CA 1
ATOM 1798 C C . PHE A 1 222 ? -1.555 -8.429 -16.381 1.00 96.31 222 PHE A C 1
ATOM 1800 O O . PHE A 1 222 ? -2.565 -8.694 -15.731 1.00 96.31 222 PHE A O 1
ATOM 1807 N N . LEU A 1 223 ? -1.527 -7.320 -17.140 1.00 96.88 223 LEU A N 1
ATOM 1808 C CA . LEU A 1 223 ? -2.612 -6.316 -17.129 1.00 96.88 223 LEU A CA 1
ATOM 1809 C C . LEU A 1 223 ? -3.999 -6.887 -17.467 1.00 96.88 223 LEU A C 1
ATOM 1811 O O . LEU A 1 223 ? -5.013 -6.342 -17.036 1.00 96.88 223 LEU A O 1
ATOM 1815 N N . LYS A 1 224 ? -4.054 -7.964 -18.261 1.00 93.56 224 LYS A N 1
ATOM 1816 C CA . LYS A 1 224 ? -5.317 -8.643 -18.584 1.00 93.56 224 LYS A CA 1
ATOM 1817 C C . LYS A 1 224 ? -5.890 -9.401 -17.387 1.00 93.56 224 LYS A C 1
ATOM 1819 O O . LYS A 1 224 ? -7.106 -9.473 -17.268 1.00 93.56 224 LYS A O 1
ATOM 1824 N N . GLU A 1 225 ? -5.034 -9.944 -16.528 1.00 94.19 225 GLU A N 1
ATOM 1825 C CA . GLU A 1 225 ? -5.425 -10.736 -15.355 1.00 94.19 225 GLU A CA 1
ATOM 1826 C C . GLU A 1 225 ? -6.050 -9.849 -14.275 1.00 94.19 225 GLU A C 1
ATOM 1828 O O . GLU A 1 225 ? -7.008 -10.245 -13.624 1.00 94.19 225 GLU A O 1
ATOM 1833 N N . ILE A 1 226 ? -5.582 -8.604 -14.155 1.00 96.31 226 ILE A N 1
ATOM 1834 C CA . ILE A 1 226 ? -6.109 -7.626 -13.191 1.00 96.31 226 ILE A CA 1
ATOM 1835 C C . ILE A 1 226 ? -7.213 -6.725 -13.767 1.00 96.31 226 ILE A C 1
ATOM 1837 O O . ILE A 1 226 ? -7.595 -5.737 -13.143 1.00 96.31 226 ILE A O 1
ATOM 1841 N N . ALA A 1 227 ? -7.714 -7.006 -14.976 1.00 92.81 227 ALA A N 1
ATOM 1842 C CA . ALA A 1 227 ? -8.537 -6.054 -15.727 1.00 92.81 227 ALA A CA 1
ATOM 1843 C C . ALA A 1 227 ? -9.878 -5.694 -15.052 1.00 92.81 227 ALA A C 1
ATOM 1845 O O . ALA A 1 227 ? -10.410 -4.597 -15.292 1.00 92.81 227 ALA A O 1
ATOM 1846 N N . ASP A 1 228 ? -10.388 -6.614 -14.230 1.00 94.44 228 ASP A N 1
ATOM 1847 C CA . ASP A 1 228 ? -11.645 -6.510 -13.483 1.00 94.44 228 ASP A CA 1
ATOM 1848 C C . ASP A 1 228 ? -11.459 -5.968 -12.054 1.00 94.44 228 ASP A C 1
ATOM 1850 O O . ASP A 1 228 ? -12.438 -5.604 -11.397 1.00 94.44 228 ASP A O 1
ATOM 1854 N N . LEU A 1 229 ? -10.213 -5.847 -11.583 1.00 97.06 229 LEU A N 1
ATOM 1855 C CA . LEU A 1 229 ? -9.897 -5.250 -10.289 1.00 97.06 229 LEU A CA 1
ATOM 1856 C C . LEU A 1 229 ? -9.854 -3.712 -10.388 1.00 97.06 229 LEU A C 1
ATOM 1858 O O . LEU A 1 229 ? -9.543 -3.154 -11.449 1.00 97.06 229 LEU A O 1
ATOM 1862 N N . PRO A 1 230 ? -10.166 -2.982 -9.301 1.00 97.94 230 PRO A N 1
ATOM 1863 C CA . PRO A 1 230 ? -9.882 -1.555 -9.229 1.00 97.94 230 PRO A CA 1
ATOM 1864 C C . PRO A 1 230 ? -8.366 -1.331 -9.204 1.00 97.94 230 PRO A C 1
ATOM 1866 O O . PRO A 1 230 ? -7.666 -1.953 -8.406 1.00 97.94 230 PRO A O 1
ATOM 1869 N N . VAL A 1 231 ? -7.878 -0.435 -10.064 1.00 98.56 231 VAL A N 1
ATOM 1870 C CA . VAL A 1 231 ? -6.447 -0.154 -10.218 1.00 98.56 231 VAL A CA 1
ATOM 1871 C C . VAL A 1 231 ? -6.155 1.306 -9.910 1.00 98.56 231 VAL A C 1
ATOM 1873 O O . VAL A 1 231 ? -6.580 2.200 -10.645 1.00 98.56 231 VAL A O 1
ATOM 1876 N N . LEU A 1 232 ? -5.428 1.539 -8.826 1.00 98.62 232 LEU A N 1
ATOM 1877 C CA . LEU A 1 232 ? -4.892 2.830 -8.432 1.00 98.62 232 LEU A CA 1
ATOM 1878 C C . LEU A 1 232 ? -3.575 3.087 -9.168 1.00 98.62 232 LEU A C 1
ATOM 1880 O O . LEU A 1 232 ? -2.686 2.240 -9.174 1.00 98.62 232 LEU A O 1
ATOM 1884 N N . LEU A 1 233 ? -3.430 4.249 -9.800 1.00 98.31 233 LEU A N 1
ATOM 1885 C CA . LEU A 1 233 ? -2.161 4.657 -10.403 1.00 98.31 233 LEU A CA 1
ATOM 1886 C C . LEU A 1 233 ? -1.291 5.348 -9.350 1.00 98.31 233 LEU A C 1
ATOM 1888 O O . LEU A 1 233 ? -1.451 6.544 -9.105 1.00 98.31 233 LEU A O 1
ATOM 1892 N N . GLU A 1 234 ? -0.354 4.614 -8.758 1.00 96.50 234 GLU A N 1
ATOM 1893 C CA . GLU A 1 234 ? 0.527 5.115 -7.698 1.00 96.50 234 GLU A CA 1
ATOM 1894 C C . GLU A 1 234 ? 1.879 5.575 -8.260 1.00 96.50 234 GLU A C 1
ATOM 1896 O O . GLU A 1 234 ? 2.945 5.011 -8.031 1.00 96.50 234 GLU A O 1
ATOM 1901 N N . ILE A 1 235 ? 1.834 6.620 -9.084 1.00 97.88 235 ILE A N 1
ATOM 1902 C CA . ILE A 1 235 ? 3.045 7.193 -9.675 1.00 97.88 235 ILE A CA 1
ATOM 1903 C C . ILE A 1 235 ? 3.656 8.195 -8.697 1.00 97.88 235 ILE A C 1
ATOM 1905 O O . ILE A 1 235 ? 3.001 9.162 -8.295 1.00 97.88 235 ILE A O 1
ATOM 1909 N N . ARG A 1 236 ? 4.939 8.033 -8.374 1.00 95.75 236 ARG A N 1
ATOM 1910 C CA . ARG A 1 236 ? 5.722 8.971 -7.569 1.00 95.75 236 ARG A CA 1
ATOM 1911 C C . ARG A 1 236 ? 5.687 10.356 -8.207 1.00 95.75 236 ARG A C 1
ATOM 1913 O O . ARG A 1 236 ? 6.124 10.565 -9.336 1.00 95.75 236 ARG A O 1
ATOM 1920 N N . GLY A 1 237 ? 5.134 11.324 -7.476 1.00 93.94 237 GLY A N 1
ATOM 1921 C CA . GLY A 1 237 ? 4.917 12.681 -7.987 1.00 93.94 237 GLY A CA 1
ATOM 1922 C C . GLY A 1 237 ? 3.829 12.787 -9.065 1.00 93.94 237 GLY A C 1
ATOM 1923 O O . GLY A 1 237 ? 3.710 13.829 -9.702 1.00 93.94 237 GLY A O 1
ATOM 1924 N N . GLY A 1 238 ? 3.010 11.753 -9.268 1.00 94.62 238 GLY A N 1
ATOM 1925 C CA . GLY A 1 238 ? 1.954 11.725 -10.281 1.00 94.62 238 GLY A CA 1
ATOM 1926 C C . GLY A 1 238 ? 0.886 12.799 -10.082 1.00 94.62 238 GLY A C 1
ATOM 1927 O O . GLY A 1 238 ? 0.369 13.328 -11.066 1.00 94.62 238 GLY A O 1
ATOM 1928 N N . HIS A 1 239 ? 0.639 13.178 -8.825 1.00 93.69 239 HIS A N 1
ATOM 1929 C CA . HIS A 1 239 ? -0.268 14.252 -8.415 1.00 93.69 239 HIS A CA 1
ATOM 1930 C C . HIS A 1 239 ? 0.225 15.650 -8.831 1.00 93.69 239 HIS A C 1
ATOM 1932 O O . HIS A 1 239 ? -0.579 16.573 -8.978 1.00 93.69 239 HIS A O 1
ATOM 1938 N N . LEU A 1 240 ? 1.534 15.824 -9.058 1.00 93.06 240 LEU A N 1
ATOM 1939 C CA . LEU A 1 240 ? 2.117 17.112 -9.425 1.00 93.06 240 LEU A CA 1
ATOM 1940 C C . LEU A 1 240 ? 1.560 17.621 -10.758 1.00 93.06 240 LEU A C 1
ATOM 1942 O O . LEU A 1 240 ? 1.103 16.865 -11.618 1.00 93.06 240 LEU A O 1
ATOM 1946 N N . ASN A 1 241 ? 1.638 18.940 -10.947 1.00 92.81 241 ASN A N 1
ATOM 1947 C CA . ASN A 1 241 ? 1.175 19.618 -12.158 1.00 92.81 241 ASN A CA 1
ATOM 1948 C C . ASN A 1 241 ? -0.275 19.258 -12.524 1.00 92.81 241 ASN A C 1
ATOM 1950 O O . ASN A 1 241 ? -0.590 19.098 -13.701 1.00 92.81 241 ASN A O 1
ATOM 1954 N N . LYS A 1 242 ? -1.156 19.152 -11.518 1.00 91.75 242 LYS A N 1
ATOM 1955 C CA . LYS A 1 242 ? -2.561 18.751 -11.675 1.00 91.75 242 LYS A CA 1
ATOM 1956 C C . LYS A 1 242 ? -2.706 17.339 -12.251 1.00 91.75 242 LYS A C 1
ATOM 1958 O O . LYS A 1 242 ? -3.507 17.123 -13.155 1.00 91.75 242 LYS A O 1
ATOM 1963 N N . GLY A 1 243 ? -1.930 16.369 -11.773 1.00 93.88 243 GLY A N 1
ATOM 1964 C CA . GLY A 1 243 ? -2.184 14.959 -12.090 1.00 93.88 243 GLY A CA 1
ATOM 1965 C C . GLY A 1 243 ? -1.699 14.506 -13.470 1.00 93.88 243 GLY A C 1
ATOM 1966 O O . GLY A 1 243 ? -2.138 13.466 -13.960 1.00 93.88 243 GLY A O 1
ATOM 1967 N N . ILE A 1 244 ? -0.821 15.270 -14.135 1.00 94.44 244 ILE A N 1
ATOM 1968 C CA . ILE A 1 244 ? -0.341 14.923 -15.488 1.00 94.44 244 ILE A CA 1
ATOM 1969 C C . ILE A 1 244 ? 0.325 13.542 -15.501 1.00 94.44 244 ILE A C 1
ATOM 1971 O O . ILE A 1 244 ? 0.127 12.790 -16.457 1.00 94.44 244 ILE A O 1
ATOM 1975 N N . GLY A 1 245 ? 1.051 13.182 -14.437 1.00 96.50 245 GLY A N 1
ATOM 1976 C CA . GLY A 1 245 ? 1.697 11.874 -14.333 1.00 96.50 245 GLY A CA 1
ATOM 1977 C C . GLY A 1 245 ? 0.694 10.718 -14.324 1.00 96.50 245 GLY A C 1
ATOM 1978 O O . GLY A 1 245 ? 0.916 9.718 -15.006 1.00 96.50 245 GLY A O 1
ATOM 1979 N N . PHE A 1 246 ? -0.445 10.879 -13.644 1.00 97.00 246 PHE A N 1
ATOM 1980 C CA . PHE A 1 246 ? -1.523 9.887 -13.661 1.00 97.00 246 PHE A CA 1
ATOM 1981 C C . PHE A 1 246 ? -2.165 9.767 -15.049 1.00 97.00 246 PHE A C 1
ATOM 1983 O O . PHE A 1 246 ? -2.382 8.663 -15.551 1.00 97.00 246 PHE A O 1
ATOM 1990 N N . ILE A 1 247 ? -2.434 10.899 -15.710 1.00 96.56 247 ILE A N 1
ATOM 1991 C CA . ILE A 1 247 ? -3.014 10.923 -17.063 1.00 96.56 247 ILE A CA 1
ATOM 1992 C C . ILE A 1 247 ? -2.092 10.213 -18.063 1.00 96.56 247 ILE A C 1
ATOM 1994 O O . ILE A 1 247 ? -2.561 9.483 -18.939 1.00 96.56 247 ILE A O 1
ATOM 1998 N N . GLU A 1 248 ? -0.782 10.435 -17.960 1.00 97.69 248 GLU A N 1
ATOM 1999 C CA . GLU A 1 248 ? 0.208 9.764 -18.799 1.00 97.69 248 GLU A CA 1
ATOM 2000 C C . GLU A 1 248 ? 0.241 8.253 -18.545 1.00 97.69 248 GLU A C 1
ATOM 2002 O O . GLU A 1 248 ? 0.160 7.481 -19.505 1.00 97.69 248 GLU A O 1
ATOM 2007 N N . ALA A 1 249 ? 0.291 7.836 -17.277 1.00 98.00 249 ALA A N 1
ATOM 2008 C CA . ALA A 1 249 ? 0.290 6.427 -16.891 1.00 98.00 249 ALA A CA 1
ATOM 2009 C C . ALA A 1 249 ? -0.918 5.691 -17.476 1.00 98.00 249 ALA A C 1
ATOM 2011 O O . ALA A 1 249 ? -0.758 4.677 -18.162 1.00 98.00 249 ALA A O 1
ATOM 2012 N N . ARG A 1 250 ? -2.120 6.261 -17.315 1.00 97.44 250 ARG A N 1
ATOM 2013 C CA . ARG A 1 250 ? -3.354 5.713 -17.888 1.00 97.44 250 ARG A CA 1
ATOM 2014 C C . ARG A 1 250 ? -3.243 5.508 -19.399 1.00 97.44 250 ARG A C 1
ATOM 2016 O O . ARG A 1 250 ? -3.516 4.414 -19.886 1.00 97.44 250 ARG A O 1
ATOM 2023 N N . LYS A 1 251 ? -2.798 6.529 -20.143 1.00 97.19 251 LYS A N 1
ATOM 2024 C CA . LYS A 1 251 ? -2.639 6.440 -21.608 1.00 97.19 251 LYS A CA 1
ATOM 2025 C C . LYS A 1 251 ? -1.679 5.324 -22.013 1.00 97.19 251 LYS A C 1
ATOM 2027 O O . LYS A 1 251 ? -1.925 4.630 -23.000 1.00 97.19 251 LYS A O 1
ATOM 2032 N N . LYS A 1 252 ? -0.578 5.151 -21.277 1.00 97.69 252 LYS A N 1
ATOM 2033 C CA . LYS A 1 252 ? 0.407 4.096 -21.547 1.00 97.69 252 LYS A CA 1
ATOM 2034 C C . LYS A 1 252 ? -0.179 2.706 -21.293 1.00 97.69 252 LYS A C 1
ATOM 2036 O O . LYS A 1 252 ? -0.024 1.835 -22.148 1.00 97.69 252 LYS A O 1
ATOM 2041 N N . ILE A 1 253 ? -0.907 2.519 -20.194 1.00 97.06 253 ILE A N 1
ATOM 2042 C CA . ILE A 1 253 ? -1.589 1.255 -19.869 1.00 97.06 253 ILE A CA 1
ATOM 2043 C C . ILE A 1 253 ? -2.643 0.911 -20.929 1.00 97.06 253 ILE A C 1
ATOM 2045 O O . ILE A 1 253 ? -2.640 -0.194 -21.472 1.00 97.06 253 ILE A O 1
ATOM 2049 N N . GLU A 1 254 ? -3.497 1.869 -21.298 1.00 95.56 254 GLU A N 1
ATOM 2050 C CA . GLU A 1 254 ? -4.509 1.690 -22.349 1.00 95.56 254 GLU A CA 1
ATOM 2051 C C . GLU A 1 254 ? -3.865 1.308 -23.696 1.00 95.56 254 GLU A C 1
ATOM 2053 O O . GLU A 1 254 ? -4.343 0.406 -24.391 1.00 95.56 254 GLU A O 1
ATOM 2058 N N . ALA A 1 255 ? -2.731 1.923 -24.048 1.00 95.69 255 ALA A N 1
ATOM 2059 C CA . ALA A 1 255 ? -1.987 1.580 -25.257 1.00 95.69 255 ALA A CA 1
ATOM 2060 C C . ALA A 1 255 ? -1.396 0.157 -25.217 1.00 95.69 255 ALA A C 1
ATOM 2062 O O . ALA A 1 255 ? -1.388 -0.527 -26.247 1.00 95.69 255 ALA A O 1
ATOM 2063 N N . ILE A 1 256 ? -0.911 -0.304 -24.058 1.00 94.44 256 ILE A N 1
ATOM 2064 C CA . ILE A 1 256 ? -0.410 -1.677 -23.872 1.00 94.44 256 ILE A CA 1
ATOM 2065 C C . ILE A 1 256 ? -1.554 -2.684 -24.062 1.00 94.44 256 ILE A C 1
ATOM 2067 O O . ILE A 1 256 ? -1.420 -3.624 -24.850 1.00 94.44 256 ILE A O 1
ATOM 2071 N N . LEU A 1 257 ? -2.707 -2.453 -23.429 1.00 91.69 257 LEU A N 1
ATOM 2072 C CA . LEU A 1 257 ? -3.894 -3.307 -23.564 1.00 91.69 257 LEU A CA 1
ATOM 2073 C C . LEU A 1 257 ? -4.396 -3.392 -25.012 1.00 91.69 257 LEU A C 1
ATOM 2075 O O . LEU A 1 257 ? -4.722 -4.480 -25.498 1.00 91.69 257 LEU A O 1
ATOM 2079 N N . HIS A 1 258 ? -4.411 -2.266 -25.729 1.00 89.44 258 HIS A N 1
ATOM 2080 C CA . HIS A 1 258 ? -4.822 -2.233 -27.132 1.00 89.44 258 HIS A CA 1
ATOM 2081 C C . HIS A 1 258 ? -3.864 -3.033 -28.030 1.00 89.44 258 HIS A C 1
ATOM 2083 O O . HIS A 1 258 ? -4.303 -3.849 -28.842 1.00 89.44 258 HIS A O 1
ATOM 2089 N N . LYS A 1 259 ? -2.542 -2.865 -27.868 1.00 83.88 259 LYS A N 1
ATOM 2090 C CA . LYS A 1 259 ? -1.540 -3.660 -28.608 1.00 83.88 259 LYS A CA 1
ATOM 2091 C C . LYS A 1 259 ? -1.698 -5.158 -28.342 1.00 83.88 259 LYS A C 1
ATOM 2093 O O . LYS A 1 259 ? -1.693 -5.951 -29.282 1.00 83.88 259 LYS A O 1
ATOM 2098 N N . ASN A 1 260 ? -1.920 -5.529 -27.084 1.00 75.75 260 ASN A N 1
ATOM 2099 C CA . ASN A 1 260 ? -2.122 -6.914 -26.672 1.00 75.75 260 ASN A CA 1
ATOM 2100 C C . ASN A 1 260 ? -3.466 -7.502 -27.126 1.00 75.75 260 ASN A C 1
ATOM 2102 O O . ASN A 1 260 ? -3.670 -8.698 -26.948 1.00 75.75 260 ASN A O 1
ATOM 2106 N N . SER A 1 261 ? -4.387 -6.713 -27.679 1.00 71.81 261 SER A N 1
ATOM 2107 C CA . SER A 1 261 ? -5.646 -7.206 -28.261 1.00 71.81 261 SER A CA 1
ATOM 2108 C C . SER A 1 261 ? -5.488 -7.532 -29.754 1.00 71.81 261 SER A C 1
ATOM 2110 O O . SER A 1 261 ? -6.022 -8.530 -30.237 1.00 71.81 261 SER A O 1
ATOM 2112 N N . ASN A 1 262 ? -4.663 -6.757 -30.466 1.00 65.31 262 ASN A N 1
ATOM 2113 C CA . ASN A 1 262 ? -4.379 -6.958 -31.893 1.00 65.31 262 ASN A CA 1
ATOM 2114 C C . ASN A 1 262 ? -3.429 -8.135 -32.178 1.00 65.31 262 ASN A C 1
ATOM 2116 O O . ASN A 1 262 ? -3.420 -8.670 -33.280 1.00 65.31 262 ASN A O 1
ATOM 2120 N N . LEU A 1 263 ? -2.635 -8.565 -31.191 1.00 59.25 263 LEU A N 1
ATOM 2121 C CA . LEU A 1 263 ? -1.732 -9.717 -31.328 1.00 59.25 263 LEU A CA 1
ATOM 2122 C C . LEU A 1 263 ? -2.449 -11.082 -31.308 1.00 59.25 263 LEU A C 1
ATOM 2124 O O . LEU A 1 263 ? -1.844 -12.073 -31.695 1.00 59.25 263 LEU A O 1
ATOM 2128 N N . TYR A 1 264 ? -3.717 -11.141 -30.884 1.00 51.41 264 TYR A N 1
ATOM 2129 C CA . TYR A 1 264 ? -4.510 -12.382 -30.801 1.00 51.41 264 TYR A CA 1
ATOM 2130 C C . TYR A 1 264 ? -5.641 -12.448 -31.845 1.00 51.41 264 TYR A C 1
ATOM 2132 O O . TYR A 1 264 ? -6.511 -13.310 -31.759 1.00 51.41 264 TYR A O 1
ATOM 2140 N N . THR A 1 265 ? -5.659 -11.526 -32.814 1.00 47.28 265 THR A N 1
ATOM 2141 C CA . THR A 1 265 ? -6.676 -11.437 -33.882 1.00 47.28 265 THR A CA 1
ATOM 2142 C C . THR A 1 265 ? -6.149 -11.826 -35.273 1.00 47.28 265 THR A C 1
ATOM 2144 O O . THR A 1 265 ? -6.783 -11.515 -36.284 1.00 47.28 265 THR A O 1
ATOM 2147 N N . HIS A 1 266 ? -5.030 -12.555 -35.339 1.00 37.62 266 HIS A N 1
ATOM 2148 C CA . HIS A 1 266 ? -4.468 -13.120 -36.570 1.00 37.62 266 HIS A CA 1
ATOM 2149 C C . HIS A 1 266 ? -4.200 -14.617 -36.445 1.00 37.62 266 HIS A C 1
ATOM 2151 O O . HIS A 1 266 ? -3.597 -15.018 -35.426 1.00 37.62 266 HIS A O 1
#

Mean predicted aligned error: 3.44 Å

pLDDT: mean 95.22, std 7.03, range [37.62, 98.88]

Solvent-accessible surface area (backbone atoms only — not comparable to full-atom values): 14080 Å² total; per-residue (Å²): 106,47,47,26,38,71,32,36,93,85,52,45,75,67,48,70,89,52,97,61,74,32,29,30,38,45,43,50,65,87,63,49,70,69,59,52,52,53,47,65,76,69,39,84,50,55,62,36,35,30,56,41,64,44,37,79,54,96,94,37,82,39,70,46,24,38,10,40,87,53,62,71,60,19,51,53,35,40,54,56,52,29,54,52,18,47,56,35,33,78,73,73,25,39,26,39,36,74,57,33,35,68,33,89,56,83,63,90,80,48,66,64,36,55,50,32,26,43,54,40,40,68,72,40,60,57,40,36,24,43,43,50,38,27,36,36,44,77,59,84,97,40,78,26,19,38,59,52,51,52,49,57,78,55,46,70,79,46,53,91,54,45,73,34,27,30,45,30,44,21,21,34,28,25,27,49,91,68,63,21,60,58,39,37,54,46,36,52,68,70,46,42,91,44,51,65,35,32,36,46,34,12,22,40,84,73,61,50,58,24,30,53,69,86,74,43,70,65,70,75,76,60,55,73,80,51,31,87,37,48,34,30,42,49,33,67,71,11,64,46,88,69,30,50,48,41,58,50,36,50,54,53,52,54,51,52,54,52,56,66,53,64,72,74,74,117

Secondary structure (DSSP, 8-state):
-EEEEEE-TTTHHHHTTS--SEEEEE--TT--HHHHHHHHHH-TTEEEEEPPSEEEETTEEEE--TT-S-HHHHHHHHHHHHHHHHHHHHTT--EEE----EESS--S--HHHHHHHHHHHHH--S-EEEEP--SEEEETTEEEEE-S--SGGGGGGTGGG-SEEEEEHHHHHHT-SS-HHHHHHHHHHHHGGGEEEEEE-EEETTTEEEEPTTTSS--GGGGGTTTTSEEEE--TTTTHHHHHHHHHHHHHHHHHHHHHHHTT--

Radius of gyration: 17.87 Å; Cα contacts (8 Å, |Δi|>4): 523; chains: 1; bounding box: 38×37×60 Å

Nearest PDB structures (foldseek):
  3fkk-assembly1_A  TM=5.351E-01  e=6.005E-04  Azospirillum brasilense
  7c0d-assembly1_A  TM=5.555E-01  e=1.514E-03  Azospirillum brasilense
  7c0c-assembly1_B  TM=5.700E-01  e=7.521E-03  Azospirillum brasilense
  4dnh-assembly1_A  TM=4.924E-01  e=3.974E-02  Sinorhizobium meliloti 1021
  7omr-assembly1_A  TM=1.822E-01  e=5.989E-01  Renilla reniformis

Foldseek 3Di:
DAEEAEDELPQPVLCVVPDHQAYEYEDAQPQDLVSLLVCLVPPPRHAAYEYHQWYQDPNDIDGLEQLDPPPVSNVVSLVSQLSVQVSQVVSPHEYEDELHQKAQDEDPDCVSSLVSSQVSLQPHDHAYEYEAAAQWDDDDPGIIGRHARLALVRCVSRVVSHQAYEYELQRQLQSDPPRSQVSSVRNCVSCPPRHQEYEDAAYEPNYRGQDQPPPHDHDCPCCVVCVPHYYYDRHDCCPPPSRVSVVRSVVNSVVVVVVVVVVPPD